Protein AF-A0A966W6L2-F1 (afdb_monomer)

Structure (mmCIF, N/CA/C/O backbone):
data_AF-A0A966W6L2-F1
#
_entry.id   AF-A0A966W6L2-F1
#
loop_
_atom_site.group_PDB
_atom_site.id
_atom_site.type_symbol
_atom_site.label_atom_id
_atom_site.label_alt_id
_atom_site.label_comp_id
_atom_site.label_asym_id
_atom_site.label_entity_id
_atom_site.label_seq_id
_atom_site.pdbx_PDB_ins_code
_atom_site.Cartn_x
_atom_site.Cartn_y
_atom_site.Cartn_z
_atom_site.occupancy
_atom_site.B_iso_or_equiv
_atom_site.auth_seq_id
_atom_site.auth_comp_id
_atom_site.auth_asym_id
_atom_site.auth_atom_id
_atom_si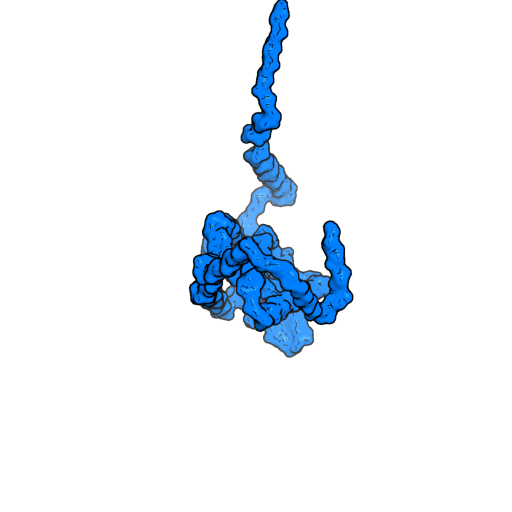te.pdbx_PDB_model_num
ATOM 1 N N . GLU A 1 1 ? 39.878 3.166 67.031 1.00 43.03 1 GLU A N 1
ATOM 2 C CA . GLU A 1 1 ? 39.892 3.759 65.679 1.00 43.03 1 GLU A CA 1
ATOM 3 C C . GLU A 1 1 ? 38.657 3.311 64.925 1.00 43.03 1 GLU A C 1
ATOM 5 O O . GLU A 1 1 ? 38.310 2.137 64.980 1.00 43.03 1 GLU A O 1
ATOM 10 N N . ALA A 1 2 ? 37.931 4.270 64.358 1.00 38.59 2 ALA A N 1
ATOM 11 C CA . ALA A 1 2 ? 36.623 4.067 63.756 1.00 38.59 2 ALA A CA 1
ATOM 12 C C . ALA A 1 2 ? 36.741 3.466 62.348 1.00 38.59 2 ALA A C 1
ATOM 14 O O . ALA A 1 2 ? 37.524 3.936 61.526 1.00 38.59 2 ALA A O 1
ATOM 15 N N . ILE A 1 3 ? 35.928 2.446 62.081 1.00 37.97 3 ILE A N 1
ATOM 16 C CA . ILE A 1 3 ? 35.671 1.894 60.748 1.00 37.97 3 ILE A CA 1
ATOM 17 C C . ILE A 1 3 ? 34.853 2.943 59.969 1.00 37.97 3 ILE A C 1
ATOM 19 O O . ILE A 1 3 ? 33.833 3.392 60.499 1.00 37.97 3 ILE A O 1
ATOM 23 N N . PRO A 1 4 ? 35.250 3.368 58.754 1.00 43.62 4 PRO A N 1
ATOM 24 C CA . PRO A 1 4 ? 34.477 4.347 58.003 1.00 43.62 4 PRO A CA 1
ATOM 25 C C . PRO A 1 4 ? 33.156 3.734 57.523 1.00 43.62 4 PRO A C 1
ATOM 27 O O . PRO A 1 4 ? 33.104 2.594 57.057 1.00 43.62 4 PRO A O 1
ATOM 30 N N . ALA A 1 5 ? 32.083 4.512 57.674 1.00 42.00 5 ALA A N 1
ATOM 31 C CA . ALA A 1 5 ? 30.723 4.146 57.313 1.00 42.00 5 ALA A CA 1
ATOM 32 C C . ALA A 1 5 ? 30.601 3.824 55.815 1.00 42.00 5 ALA A C 1
ATOM 34 O O . ALA A 1 5 ? 31.106 4.545 54.954 1.00 42.00 5 ALA A O 1
ATOM 35 N N . ARG A 1 6 ? 29.909 2.721 55.528 1.00 40.69 6 ARG A N 1
ATOM 36 C CA . ARG A 1 6 ? 29.522 2.271 54.191 1.00 40.69 6 ARG A CA 1
ATOM 37 C C . ARG A 1 6 ? 28.588 3.328 53.590 1.00 40.69 6 ARG A C 1
ATOM 39 O O . ARG A 1 6 ? 27.577 3.646 54.200 1.00 40.69 6 ARG A O 1
ATOM 46 N N . SER A 1 7 ? 28.942 3.891 52.437 1.00 45.41 7 SER A N 1
ATOM 47 C CA . SER A 1 7 ? 28.058 4.789 51.692 1.00 45.41 7 SER A CA 1
ATOM 48 C C . SER A 1 7 ? 26.884 3.994 51.122 1.00 45.41 7 SER A C 1
ATOM 50 O O . SER A 1 7 ? 27.091 3.040 50.366 1.00 45.41 7 SER A O 1
ATOM 52 N N . ASP A 1 8 ? 25.672 4.405 51.474 1.00 46.91 8 ASP A N 1
ATOM 53 C CA . ASP A 1 8 ? 24.406 3.844 51.011 1.00 46.91 8 ASP A CA 1
ATOM 54 C C . ASP A 1 8 ? 24.141 4.238 49.547 1.00 46.91 8 ASP A C 1
ATOM 56 O O . ASP A 1 8 ? 23.354 5.134 49.257 1.00 46.91 8 ASP A O 1
ATOM 60 N N . ALA A 1 9 ? 24.825 3.591 48.602 1.00 45.22 9 ALA A N 1
ATOM 61 C CA . ALA A 1 9 ? 24.465 3.648 47.188 1.00 45.22 9 ALA A CA 1
ATOM 62 C C . ALA A 1 9 ? 23.589 2.430 46.865 1.00 45.22 9 ALA A C 1
ATOM 64 O O . ALA A 1 9 ? 24.059 1.289 46.864 1.00 45.22 9 ALA A O 1
ATOM 65 N N . GLY A 1 10 ? 22.291 2.667 46.665 1.00 45.84 10 GLY A N 1
ATOM 66 C CA . GLY A 1 10 ? 21.329 1.630 46.302 1.00 45.84 10 GLY A CA 1
ATOM 67 C C . GLY A 1 10 ? 21.566 1.071 44.888 1.00 45.84 10 GLY A C 1
ATOM 68 O O . GLY A 1 10 ? 22.251 1.695 44.078 1.00 45.84 10 GLY A O 1
ATOM 69 N N . PRO A 1 11 ? 20.972 -0.087 44.536 1.00 47.22 11 PRO A N 1
ATOM 70 C CA . PRO A 1 11 ? 21.214 -0.782 43.265 1.00 47.22 11 PRO A CA 1
ATOM 71 C C . PRO A 1 11 ? 20.676 -0.067 42.012 1.00 47.22 11 PRO A C 1
ATOM 73 O O . PRO A 1 11 ? 20.731 -0.647 40.930 1.00 47.22 11 PRO A O 1
ATOM 76 N N . GLU A 1 12 ? 20.124 1.143 42.137 1.00 48.41 12 GLU A N 1
ATOM 77 C CA . GLU A 1 12 ? 19.340 1.814 41.090 1.00 48.41 12 GLU A CA 1
ATOM 78 C C . GLU A 1 12 ? 20.064 2.967 40.369 1.00 48.41 12 GLU A C 1
ATOM 80 O O . GLU A 1 12 ? 19.542 3.474 39.375 1.00 48.41 12 GLU A O 1
ATOM 85 N N . ASP A 1 13 ? 21.264 3.366 40.806 1.00 42.56 13 ASP A N 1
ATOM 86 C CA . ASP A 1 13 ? 21.921 4.579 40.280 1.00 42.56 13 ASP A CA 1
ATOM 87 C C . ASP A 1 13 ? 22.839 4.353 39.066 1.00 42.56 13 ASP A C 1
ATOM 89 O O . ASP A 1 13 ? 23.127 5.290 38.329 1.00 42.56 13 ASP A O 1
ATOM 93 N N . TRP A 1 14 ? 23.245 3.118 38.757 1.00 42.72 14 TRP A N 1
ATOM 94 C CA . TRP A 1 14 ? 24.116 2.844 37.597 1.00 42.72 14 TRP A CA 1
ATOM 95 C C . TRP A 1 14 ? 23.362 2.746 36.259 1.00 42.72 14 TRP A C 1
ATOM 97 O O . TRP A 1 14 ? 23.981 2.747 35.196 1.00 42.72 14 TRP A O 1
ATOM 107 N N . ALA A 1 15 ? 22.028 2.670 36.287 1.00 43.44 15 ALA A N 1
ATOM 108 C CA . ALA A 1 15 ? 21.204 2.472 35.092 1.00 43.44 15 ALA A CA 1
ATOM 109 C C . ALA A 1 15 ? 20.768 3.779 34.401 1.00 43.44 15 ALA A C 1
ATOM 111 O O . ALA A 1 15 ? 20.172 3.723 33.325 1.00 43.44 15 ALA A O 1
ATOM 112 N N . LYS A 1 16 ? 21.026 4.952 34.999 1.00 42.81 16 LYS A N 1
ATOM 113 C CA . LYS A 1 16 ? 20.465 6.228 34.517 1.00 42.81 16 LYS A CA 1
ATOM 114 C C . LYS A 1 16 ? 21.417 7.082 33.675 1.00 42.81 16 LYS A C 1
ATOM 116 O O . LYS A 1 16 ? 20.919 7.840 32.850 1.00 42.81 16 LYS A O 1
ATOM 121 N N . ASP A 1 17 ? 22.734 6.893 33.777 1.00 43.62 17 ASP A N 1
ATOM 122 C CA . ASP A 1 17 ? 23.671 7.916 33.283 1.00 43.62 17 ASP A CA 1
ATOM 123 C C . ASP A 1 17 ? 24.501 7.577 32.032 1.00 43.62 17 ASP A C 1
ATOM 125 O O . ASP A 1 17 ? 25.195 8.463 31.544 1.00 43.62 17 ASP A O 1
ATOM 129 N N . ALA A 1 18 ? 24.447 6.367 31.449 1.00 47.84 18 ALA A N 1
ATOM 130 C CA . ALA A 1 18 ? 25.460 6.030 30.427 1.00 47.84 18 ALA A CA 1
ATOM 131 C C . ALA A 1 18 ? 25.091 5.096 29.259 1.00 47.84 18 ALA A C 1
ATOM 133 O O . ALA A 1 18 ? 26.009 4.622 28.597 1.00 47.84 18 ALA A O 1
ATOM 134 N N . GLN A 1 19 ? 23.826 4.764 28.956 1.00 48.59 19 GLN A N 1
ATOM 135 C CA . GLN A 1 19 ? 23.605 3.660 27.990 1.00 48.59 19 GLN A CA 1
ATOM 136 C C . GLN A 1 19 ? 22.609 3.839 26.844 1.00 48.59 19 GLN A C 1
ATOM 138 O O . GLN A 1 19 ? 22.659 3.033 25.927 1.00 48.59 19 GLN A O 1
ATOM 143 N N . SER A 1 20 ? 21.757 4.860 26.766 1.00 47.22 20 SER A N 1
ATOM 144 C CA . SER A 1 20 ? 20.872 4.980 25.584 1.00 47.22 20 SER A CA 1
ATOM 145 C C . SER A 1 20 ? 21.488 5.799 24.443 1.00 47.22 20 SER A C 1
ATOM 147 O O . SER A 1 20 ? 21.384 5.408 23.280 1.00 47.22 20 SER A O 1
ATOM 149 N N . GLY A 1 21 ? 22.165 6.905 24.768 1.00 48.22 21 GLY A N 1
ATOM 150 C CA . GLY A 1 21 ? 22.816 7.784 23.789 1.00 48.22 21 GLY A CA 1
ATOM 151 C C . GLY A 1 21 ? 24.079 7.176 23.177 1.00 48.22 21 GLY A C 1
ATOM 152 O O . GLY A 1 21 ? 24.221 7.160 21.955 1.00 48.22 21 GLY A O 1
ATOM 153 N N . ASP A 1 22 ? 24.945 6.600 24.013 1.00 53.91 22 ASP A N 1
ATOM 154 C CA . ASP A 1 22 ? 26.224 6.024 23.579 1.00 53.91 22 ASP A CA 1
ATOM 155 C C . ASP A 1 22 ? 26.046 4.752 22.751 1.00 53.91 22 ASP A C 1
ATOM 157 O O . ASP A 1 22 ? 26.729 4.575 21.747 1.00 53.91 22 ASP A O 1
ATOM 161 N N . LEU A 1 23 ? 25.072 3.897 23.079 1.00 55.62 23 LEU A N 1
ATOM 162 C CA . LEU A 1 23 ? 24.751 2.735 22.244 1.00 55.62 23 LEU A CA 1
ATOM 163 C C . LEU A 1 23 ? 24.206 3.148 20.873 1.00 55.62 23 LEU A C 1
ATOM 165 O O . LEU A 1 23 ? 24.555 2.523 19.873 1.00 55.62 23 LEU A O 1
ATOM 169 N N . GLY A 1 24 ? 23.400 4.213 20.802 1.00 59.03 24 GLY A N 1
ATOM 170 C CA . GLY A 1 24 ? 22.919 4.765 19.534 1.00 59.03 24 GLY A CA 1
ATOM 171 C C . GLY A 1 24 ? 24.049 5.352 18.685 1.00 59.03 24 GLY A C 1
ATOM 172 O O . GLY A 1 24 ? 24.108 5.104 17.481 1.00 59.03 24 GLY A O 1
ATOM 173 N N . ALA A 1 25 ? 24.980 6.072 19.314 1.00 64.00 25 ALA A N 1
ATOM 174 C CA . ALA A 1 25 ? 26.142 6.655 18.649 1.00 64.00 25 ALA A CA 1
ATOM 175 C C . ALA A 1 25 ? 27.150 5.590 18.187 1.00 64.00 25 ALA A C 1
ATOM 177 O O . ALA A 1 25 ? 27.644 5.664 17.063 1.00 64.00 25 ALA A O 1
ATOM 178 N N . VAL A 1 26 ? 27.413 4.566 19.004 1.00 73.56 26 VAL A N 1
ATOM 179 C CA . VAL A 1 26 ? 28.300 3.443 18.662 1.00 73.56 26 VAL A CA 1
ATOM 180 C C . VAL A 1 26 ? 27.682 2.571 17.570 1.00 73.56 26 VAL A C 1
ATOM 182 O O . VAL A 1 26 ? 28.375 2.206 16.622 1.00 73.56 26 VAL A O 1
ATOM 185 N N . ALA A 1 27 ? 26.379 2.280 17.642 1.00 66.81 27 ALA A N 1
ATOM 186 C CA . ALA A 1 27 ? 25.680 1.547 16.589 1.00 66.81 27 ALA A CA 1
ATOM 187 C C . ALA A 1 27 ? 25.641 2.348 15.281 1.00 66.81 27 ALA A C 1
ATOM 189 O O . ALA A 1 27 ? 25.945 1.797 14.226 1.00 66.81 27 ALA A O 1
ATOM 190 N N . GLY A 1 28 ? 25.332 3.648 15.347 1.00 70.12 28 GLY A N 1
ATOM 191 C CA . GLY A 1 28 ? 25.329 4.541 14.188 1.00 70.12 28 GLY A CA 1
ATOM 192 C C . GLY A 1 28 ? 26.714 4.688 13.556 1.00 70.12 28 GLY A C 1
ATOM 193 O O . GLY A 1 28 ? 26.859 4.528 12.347 1.00 70.12 28 GLY A O 1
ATOM 194 N N . GLY A 1 29 ? 27.748 4.910 14.371 1.00 76.94 29 GLY A N 1
ATOM 195 C CA . GLY A 1 29 ? 29.140 4.988 13.925 1.00 76.94 29 GLY A CA 1
ATOM 196 C C . GLY A 1 29 ? 29.654 3.664 13.356 1.00 76.94 29 GLY A C 1
ATOM 197 O O . GLY A 1 29 ? 30.333 3.655 12.329 1.00 76.94 29 GLY A O 1
ATOM 198 N N . GLY A 1 30 ? 29.279 2.535 13.962 1.00 78.56 30 GLY A N 1
ATOM 199 C CA . GLY A 1 30 ? 29.573 1.198 13.450 1.00 78.56 30 GLY A CA 1
ATOM 200 C C . GLY A 1 30 ? 28.907 0.933 12.099 1.00 78.56 30 GLY A C 1
ATOM 201 O O . GLY A 1 30 ? 29.570 0.443 11.186 1.00 78.56 30 GLY A O 1
ATOM 202 N N . LEU A 1 31 ? 27.636 1.321 11.939 1.00 72.06 31 LEU A N 1
ATOM 203 C CA . LEU A 1 31 ? 26.907 1.199 10.674 1.00 72.06 31 LEU A CA 1
ATOM 204 C C . LEU A 1 31 ? 27.549 2.048 9.572 1.00 72.06 31 LEU A C 1
ATOM 206 O O . LEU A 1 31 ? 27.750 1.554 8.470 1.00 72.06 31 LEU A O 1
ATOM 210 N N . LEU A 1 32 ? 27.914 3.295 9.885 1.00 72.44 32 LEU A N 1
ATOM 211 C CA . LEU A 1 32 ? 28.588 4.202 8.951 1.00 72.44 32 LEU A CA 1
ATOM 212 C C . LEU A 1 32 ? 29.970 3.682 8.549 1.00 72.44 32 LEU A C 1
ATOM 214 O O . LEU A 1 32 ? 30.341 3.748 7.384 1.00 72.44 32 LEU A O 1
ATOM 218 N N . THR A 1 33 ? 30.725 3.124 9.496 1.00 78.56 33 THR A N 1
ATOM 219 C CA . THR A 1 33 ? 32.045 2.545 9.212 1.00 78.56 33 THR A CA 1
ATOM 220 C C . THR A 1 33 ? 31.924 1.295 8.339 1.00 78.56 33 THR A C 1
ATOM 222 O O . THR A 1 33 ? 32.721 1.097 7.422 1.00 78.56 33 THR A O 1
ATOM 225 N N . LEU A 1 34 ? 30.920 0.456 8.607 1.00 77.12 34 LEU A N 1
ATOM 226 C CA . LEU A 1 34 ? 30.605 -0.711 7.789 1.00 77.12 34 LEU A CA 1
ATOM 227 C C . LEU A 1 34 ? 30.192 -0.294 6.370 1.00 77.12 34 LEU A C 1
ATOM 229 O O . LEU A 1 34 ? 30.710 -0.852 5.408 1.00 77.12 34 LEU A O 1
ATOM 233 N N . ASP A 1 35 ? 29.318 0.705 6.248 1.00 68.94 35 ASP A N 1
ATOM 234 C CA . ASP A 1 35 ? 28.865 1.274 4.975 1.00 68.94 35 ASP A CA 1
ATOM 235 C C . ASP A 1 35 ? 30.042 1.832 4.163 1.00 68.94 35 ASP A C 1
ATOM 237 O O . ASP A 1 35 ? 30.275 1.405 3.034 1.00 68.94 35 ASP A O 1
ATOM 241 N N . MET A 1 36 ? 30.889 2.662 4.783 1.00 76.69 36 MET A N 1
ATOM 242 C CA . MET A 1 36 ? 32.110 3.185 4.161 1.00 76.69 36 MET A CA 1
ATOM 243 C C . MET A 1 36 ? 33.061 2.075 3.702 1.00 76.69 36 MET A C 1
ATOM 245 O O . MET A 1 36 ? 33.724 2.217 2.676 1.00 76.69 36 MET A O 1
ATOM 249 N N . ARG A 1 37 ? 33.139 0.961 4.439 1.00 78.06 37 ARG A N 1
ATOM 250 C CA . ARG A 1 37 ? 34.022 -0.162 4.100 1.00 78.06 37 ARG A CA 1
ATOM 251 C C . ARG A 1 37 ? 33.464 -1.062 3.001 1.00 78.06 37 ARG A C 1
ATOM 253 O O . ARG A 1 37 ? 34.253 -1.643 2.261 1.00 78.06 37 ARG A O 1
ATOM 260 N N . LEU A 1 38 ? 32.142 -1.191 2.905 1.00 72.06 38 LEU A N 1
ATOM 261 C CA . LEU A 1 38 ? 31.472 -1.994 1.880 1.00 72.06 38 LEU A CA 1
ATOM 262 C C . LEU A 1 38 ? 31.296 -1.226 0.567 1.00 72.06 38 LEU A C 1
ATOM 264 O O . LEU A 1 38 ? 31.511 -1.795 -0.499 1.00 72.06 38 LEU A O 1
ATOM 268 N N . PHE A 1 39 ? 30.923 0.051 0.648 1.00 65.88 39 PHE A N 1
ATOM 269 C CA . PHE A 1 39 ? 30.517 0.862 -0.501 1.00 65.88 39 PHE A CA 1
ATOM 270 C C . PHE A 1 39 ? 31.516 1.970 -0.860 1.00 65.88 39 PHE A C 1
ATOM 272 O O . PHE A 1 39 ? 31.315 2.681 -1.840 1.00 65.88 39 PHE A O 1
ATOM 279 N N . GLY A 1 40 ? 32.623 2.097 -0.119 1.00 65.75 40 GLY A N 1
ATOM 280 C CA . GLY A 1 40 ? 33.728 3.001 -0.459 1.00 65.75 40 GLY A CA 1
ATOM 281 C C . GLY A 1 40 ? 33.458 4.483 -0.183 1.00 65.75 40 GLY A C 1
ATOM 282 O O . GLY A 1 40 ? 34.254 5.330 -0.583 1.00 65.75 40 GLY A O 1
ATOM 283 N N . GLY A 1 41 ? 32.360 4.810 0.500 1.00 64.31 41 GLY A N 1
ATOM 284 C CA . GLY A 1 41 ? 31.973 6.174 0.846 1.00 64.31 41 GLY A CA 1
ATOM 285 C C . GLY A 1 41 ? 30.465 6.303 1.019 1.00 64.31 41 GLY A C 1
ATOM 286 O O . GLY A 1 41 ? 29.735 5.328 0.865 1.00 64.31 41 GLY A O 1
ATOM 287 N N . ILE A 1 42 ? 30.003 7.518 1.321 1.00 58.72 42 ILE A N 1
ATOM 288 C CA . ILE A 1 42 ? 28.571 7.836 1.285 1.00 58.72 42 ILE A CA 1
ATOM 289 C C . ILE A 1 42 ? 28.113 7.634 -0.166 1.00 58.72 42 ILE A C 1
ATOM 291 O O . ILE A 1 42 ? 28.695 8.276 -1.049 1.00 58.72 42 ILE A O 1
ATOM 295 N N . PRO A 1 43 ? 27.112 6.775 -0.434 1.00 55.59 43 PRO A N 1
ATOM 296 C CA . PRO A 1 43 ? 26.628 6.545 -1.786 1.00 55.59 43 PRO A CA 1
ATOM 297 C C . PRO A 1 43 ? 26.317 7.871 -2.475 1.00 55.59 43 PRO A C 1
ATOM 299 O O . PRO A 1 43 ? 25.606 8.718 -1.925 1.00 55.59 43 PRO A O 1
ATOM 302 N N . ALA A 1 44 ? 26.864 8.071 -3.672 1.00 52.66 44 ALA A N 1
ATOM 303 C CA . ALA A 1 44 ? 26.564 9.258 -4.450 1.00 52.66 44 ALA A CA 1
ATOM 304 C C . ALA A 1 44 ? 25.057 9.262 -4.761 1.00 52.66 44 ALA A C 1
ATOM 306 O O . ALA A 1 44 ? 24.523 8.296 -5.307 1.00 52.66 44 ALA A O 1
ATOM 307 N N . VAL A 1 45 ? 24.356 10.343 -4.399 1.00 53.84 45 VAL A N 1
ATOM 308 C CA . VAL A 1 45 ? 22.895 10.493 -4.591 1.00 53.84 45 VAL A CA 1
ATOM 309 C C . VAL A 1 45 ? 22.494 10.223 -6.050 1.00 53.84 45 VAL A C 1
ATOM 311 O O . VAL A 1 45 ? 21.422 9.712 -6.341 1.00 53.84 45 VAL A O 1
ATOM 314 N N . ASN A 1 46 ? 23.392 10.513 -6.981 1.00 56.06 46 ASN A N 1
ATOM 315 C CA . ASN A 1 46 ? 23.244 10.324 -8.416 1.00 56.06 46 ASN A CA 1
ATOM 316 C C . ASN A 1 46 ? 23.095 8.855 -8.868 1.00 56.06 46 ASN A C 1
ATOM 318 O O . ASN A 1 46 ? 22.449 8.640 -9.890 1.00 56.06 46 ASN A O 1
ATOM 322 N N . ASP A 1 47 ? 23.587 7.864 -8.118 1.00 56.75 47 ASP A N 1
ATOM 323 C CA . ASP A 1 47 ? 23.487 6.444 -8.512 1.00 56.75 47 ASP A CA 1
ATOM 324 C C . ASP A 1 47 ? 22.173 5.781 -8.058 1.00 56.75 47 ASP A C 1
ATOM 326 O O . ASP A 1 47 ? 21.741 4.779 -8.626 1.00 56.75 47 ASP A O 1
ATOM 330 N N . TYR A 1 48 ? 21.500 6.372 -7.065 1.00 57.59 48 TYR 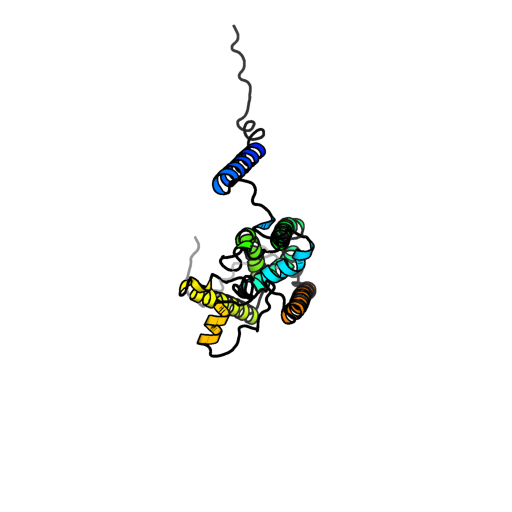A N 1
ATOM 331 C CA . TYR A 1 48 ? 20.242 5.878 -6.484 1.00 57.59 48 TYR A CA 1
ATOM 332 C C . TYR A 1 48 ? 19.073 6.852 -6.681 1.00 57.59 48 TYR A C 1
ATOM 334 O O . TYR A 1 48 ? 18.021 6.721 -6.055 1.00 57.59 48 TYR A O 1
ATOM 342 N N . GLY A 1 49 ? 19.255 7.817 -7.583 1.00 68.44 49 GLY A N 1
ATOM 343 C CA . GLY A 1 49 ? 18.258 8.811 -7.939 1.00 68.44 49 GLY A CA 1
ATOM 344 C C . GLY A 1 49 ? 18.228 10.043 -7.031 1.00 68.44 49 GLY A C 1
ATOM 345 O O . GLY A 1 49 ? 18.632 10.037 -5.873 1.00 68.44 49 GLY A O 1
ATOM 346 N N . SER A 1 50 ? 17.683 11.137 -7.563 1.00 80.25 50 SER A N 1
ATOM 347 C CA . SER A 1 50 ? 17.486 12.373 -6.809 1.00 80.25 50 SER A CA 1
ATOM 348 C C . SER A 1 50 ? 16.479 12.206 -5.667 1.00 80.25 50 SER A C 1
ATOM 350 O O . SER A 1 50 ? 15.471 11.500 -5.799 1.00 80.25 50 SER A O 1
ATOM 352 N N . VAL A 1 51 ? 16.740 12.909 -4.565 1.00 83.94 51 VAL A N 1
ATOM 353 C CA . VAL A 1 51 ? 15.804 13.102 -3.454 1.00 83.94 51 VAL A CA 1
ATOM 354 C C . VAL A 1 51 ? 15.156 14.472 -3.618 1.00 83.94 51 VAL A C 1
ATOM 356 O O . VAL A 1 51 ? 15.851 15.484 -3.691 1.00 83.94 51 VAL A O 1
ATOM 359 N N . SER A 1 52 ? 13.828 14.518 -3.700 1.00 86.19 52 SER A N 1
ATOM 360 C CA . SER A 1 52 ? 13.075 15.764 -3.845 1.00 86.19 52 SER A CA 1
ATOM 361 C C . SER A 1 52 ? 11.685 15.650 -3.230 1.00 86.19 52 SER A C 1
ATOM 363 O O . SER A 1 52 ? 11.003 14.635 -3.367 1.00 86.19 52 SER A O 1
ATOM 365 N N . LEU A 1 53 ? 11.211 16.740 -2.623 1.00 87.44 53 LEU A N 1
ATOM 366 C CA . LEU A 1 53 ? 9.835 16.837 -2.127 1.00 87.44 53 LEU A CA 1
ATOM 367 C C . LEU A 1 53 ? 8.799 16.725 -3.256 1.00 87.44 53 LEU A C 1
ATOM 369 O O . LEU A 1 53 ? 7.690 16.249 -3.025 1.00 87.44 53 LEU A O 1
ATOM 373 N N . SER A 1 54 ? 9.165 17.108 -4.484 1.00 88.25 54 SER A N 1
ATOM 374 C CA . SER A 1 54 ? 8.295 16.981 -5.661 1.00 88.25 54 SER A CA 1
ATOM 375 C C . SER A 1 54 ? 7.985 15.529 -6.026 1.00 88.25 54 SER A C 1
ATOM 377 O O . SER A 1 54 ? 6.991 15.278 -6.701 1.00 88.25 54 SER A O 1
ATOM 379 N N . ASN A 1 55 ? 8.814 14.577 -5.585 1.00 87.75 55 ASN A N 1
ATOM 380 C CA . ASN A 1 55 ? 8.635 13.156 -5.881 1.00 87.75 55 ASN A CA 1
ATOM 381 C C . ASN A 1 55 ? 7.576 12.515 -4.978 1.00 87.75 55 ASN A C 1
ATOM 383 O O . ASN A 1 55 ? 6.955 11.534 -5.379 1.00 87.75 55 ASN A O 1
ATOM 387 N N . ILE A 1 56 ? 7.318 13.095 -3.798 1.00 89.88 56 ILE A N 1
ATOM 388 C CA . ILE A 1 56 ? 6.465 12.502 -2.761 1.00 89.88 56 ILE A CA 1
ATOM 389 C C . ILE A 1 56 ? 5.079 12.096 -3.283 1.00 89.88 56 ILE A C 1
ATOM 391 O O . ILE A 1 56 ? 4.667 10.978 -2.980 1.00 89.88 56 ILE A O 1
ATOM 395 N N . PRO A 1 57 ? 4.342 12.910 -4.066 1.00 90.06 57 PRO A N 1
ATOM 396 C CA . PRO A 1 57 ? 3.021 12.505 -4.543 1.00 90.06 57 PRO A CA 1
ATOM 397 C C . PRO A 1 57 ? 3.072 11.246 -5.418 1.00 90.06 57 PRO A C 1
ATOM 399 O O . PRO A 1 57 ? 2.313 10.306 -5.189 1.00 90.06 57 PRO A O 1
ATOM 402 N N . ALA A 1 58 ? 3.995 11.204 -6.383 1.00 88.94 58 ALA A N 1
ATOM 403 C CA . ALA A 1 58 ? 4.155 10.065 -7.282 1.00 88.94 58 ALA A CA 1
ATOM 404 C C . ALA A 1 58 ? 4.708 8.838 -6.544 1.00 88.94 58 ALA A C 1
ATOM 406 O O . ALA A 1 58 ? 4.180 7.744 -6.713 1.00 88.94 58 ALA A O 1
ATOM 407 N N . GLY A 1 59 ? 5.708 9.019 -5.678 1.00 90.88 59 GLY A N 1
ATOM 408 C CA . GLY A 1 59 ? 6.296 7.945 -4.881 1.00 90.88 59 GLY A CA 1
ATOM 409 C C . GLY A 1 59 ? 5.315 7.354 -3.869 1.00 90.88 59 GLY A C 1
ATOM 410 O O . GLY A 1 59 ? 5.233 6.139 -3.737 1.00 90.88 59 GLY A O 1
ATOM 411 N N . ALA A 1 60 ? 4.504 8.175 -3.195 1.00 91.88 60 ALA A N 1
ATOM 412 C CA . ALA A 1 60 ? 3.519 7.698 -2.224 1.00 91.88 60 ALA A CA 1
ATOM 413 C C . ALA A 1 60 ? 2.393 6.904 -2.899 1.00 91.88 60 ALA A C 1
ATOM 415 O O . ALA A 1 60 ? 1.988 5.854 -2.398 1.00 91.88 60 ALA A O 1
ATOM 416 N N . LEU A 1 61 ? 1.911 7.382 -4.050 1.00 91.69 61 LEU A N 1
ATOM 417 C CA . LEU A 1 61 ? 0.948 6.641 -4.862 1.00 91.69 61 LEU A CA 1
ATOM 418 C C . LEU A 1 61 ? 1.576 5.379 -5.452 1.00 91.69 61 LEU A C 1
ATOM 420 O O . LEU A 1 61 ? 0.935 4.333 -5.447 1.00 91.69 61 LEU A O 1
ATOM 424 N N . GLY A 1 62 ? 2.836 5.449 -5.875 1.00 92.38 62 GLY A N 1
ATOM 425 C CA . GLY A 1 62 ? 3.584 4.311 -6.385 1.00 92.38 62 GLY A CA 1
ATOM 426 C C . GLY A 1 62 ? 3.735 3.198 -5.350 1.00 92.38 62 GLY A C 1
ATOM 427 O O . GLY A 1 62 ? 3.367 2.056 -5.612 1.00 92.38 62 GLY A O 1
ATOM 428 N N . LEU A 1 63 ? 4.147 3.541 -4.127 1.00 93.81 63 LEU A N 1
ATOM 429 C CA . LEU A 1 63 ? 4.287 2.599 -3.012 1.00 93.81 63 LEU A CA 1
ATOM 430 C C . LEU A 1 63 ? 2.993 1.835 -2.692 1.00 93.81 63 LEU A C 1
ATOM 432 O O . LEU A 1 63 ? 3.057 0.724 -2.168 1.00 93.81 63 LEU A O 1
ATOM 436 N N . LEU A 1 64 ? 1.821 2.400 -2.997 1.00 93.38 64 LEU A N 1
ATOM 437 C CA . LEU A 1 64 ? 0.529 1.765 -2.735 1.00 93.38 64 LEU A CA 1
ATOM 438 C C . LEU A 1 64 ? -0.080 1.089 -3.967 1.00 93.38 64 LEU A C 1
ATOM 440 O O . LEU A 1 64 ? -0.582 -0.025 -3.847 1.00 93.38 64 LEU A O 1
ATOM 444 N N . PHE A 1 65 ? -0.059 1.742 -5.126 1.00 92.50 65 PHE A N 1
ATOM 445 C CA . PHE A 1 65 ? -0.896 1.389 -6.278 1.00 92.50 65 PHE A CA 1
ATOM 446 C C . PHE A 1 65 ? -0.114 0.981 -7.527 1.00 92.50 65 PHE A C 1
ATOM 448 O O . PHE A 1 65 ? -0.733 0.502 -8.474 1.00 92.50 65 PHE A O 1
ATOM 455 N N . ASP A 1 66 ? 1.206 1.170 -7.564 1.00 93.12 66 ASP A N 1
ATOM 456 C CA . ASP A 1 66 ? 1.996 0.819 -8.743 1.00 93.12 66 ASP A CA 1
ATOM 457 C C . ASP A 1 66 ? 1.906 -0.677 -9.060 1.00 93.12 66 ASP A C 1
ATOM 459 O O . ASP A 1 66 ? 2.123 -1.525 -8.195 1.00 93.12 66 ASP A O 1
ATOM 463 N N . ARG A 1 67 ? 1.632 -0.999 -10.325 1.00 92.12 67 ARG A N 1
ATOM 464 C CA . ARG A 1 67 ? 1.468 -2.376 -10.798 1.00 92.12 67 ARG A CA 1
ATOM 465 C C . ARG A 1 67 ? 2.706 -3.265 -10.623 1.00 92.12 67 ARG A C 1
ATOM 467 O O . ARG A 1 67 ? 2.560 -4.486 -10.607 1.00 92.12 67 ARG A O 1
ATOM 474 N N . GLN A 1 68 ? 3.904 -2.689 -10.517 1.00 92.12 68 GLN A N 1
ATOM 475 C CA . GLN A 1 68 ? 5.171 -3.417 -10.408 1.00 92.12 68 GLN A CA 1
ATOM 476 C C . GLN A 1 68 ? 5.676 -3.519 -8.964 1.00 92.12 68 GLN A C 1
ATOM 478 O O . GLN A 1 68 ? 6.220 -4.552 -8.584 1.00 92.12 68 GLN A O 1
ATOM 483 N N . TYR A 1 69 ? 5.513 -2.475 -8.151 1.00 92.56 69 TYR A N 1
ATOM 484 C CA . TYR A 1 69 ? 6.122 -2.413 -6.814 1.00 92.56 69 TYR A CA 1
ATOM 485 C C . TYR A 1 69 ? 5.151 -2.045 -5.687 1.00 92.56 69 TYR A C 1
ATOM 487 O O . TYR A 1 69 ? 5.526 -2.118 -4.510 1.00 92.56 69 TYR A O 1
ATOM 495 N N . GLY A 1 70 ? 3.919 -1.665 -6.021 1.00 93.38 70 GLY A N 1
ATOM 496 C CA . GLY A 1 70 ? 2.922 -1.186 -5.074 1.00 93.38 70 GLY A CA 1
ATOM 497 C C . GLY A 1 70 ? 2.410 -2.267 -4.125 1.00 93.38 70 GLY A C 1
ATOM 498 O O . GLY A 1 70 ? 2.359 -3.449 -4.459 1.00 93.38 70 GLY A O 1
ATOM 499 N N . LEU A 1 71 ? 1.997 -1.844 -2.931 1.00 94.75 71 LEU A N 1
ATOM 500 C CA . LEU A 1 71 ? 1.475 -2.728 -1.888 1.00 94.75 71 LEU A CA 1
ATOM 501 C C . LEU A 1 71 ? 0.173 -3.420 -2.272 1.00 94.75 71 LEU A C 1
ATOM 503 O O . LEU A 1 71 ? 0.012 -4.600 -1.998 1.00 94.75 71 LEU A O 1
ATOM 507 N N . LEU A 1 72 ? -0.777 -2.704 -2.866 1.00 93.31 72 LEU A N 1
ATOM 508 C CA . LEU A 1 72 ? -2.131 -3.215 -3.071 1.00 93.31 72 LEU A CA 1
ATOM 509 C C . LEU A 1 72 ? -2.252 -4.211 -4.233 1.00 93.31 72 LEU A C 1
ATOM 511 O O . LEU A 1 72 ? -3.006 -5.171 -4.073 1.00 93.31 72 LEU A O 1
ATOM 515 N N . PRO A 1 73 ? -1.516 -4.061 -5.353 1.00 91.94 73 PRO A N 1
ATOM 516 C CA . PRO A 1 73 ? -1.480 -5.084 -6.399 1.00 91.94 73 PRO A CA 1
ATOM 517 C C . PRO A 1 73 ? -0.948 -6.435 -5.922 1.00 91.94 73 PRO A C 1
ATOM 519 O O . PRO A 1 73 ? -1.429 -7.470 -6.372 1.00 91.94 73 PRO A O 1
ATOM 522 N N . TYR A 1 74 ? 0.022 -6.422 -5.004 1.00 92.44 74 TYR A N 1
ATOM 523 C CA . TYR A 1 74 ? 0.642 -7.635 -4.467 1.00 92.44 74 TYR A CA 1
ATOM 524 C C . TYR A 1 74 ? 0.040 -8.098 -3.138 1.00 92.44 74 TYR A C 1
ATOM 526 O O . TYR A 1 74 ? 0.232 -9.248 -2.766 1.00 92.44 74 TYR A O 1
ATOM 534 N N . GLY A 1 75 ? -0.676 -7.213 -2.446 1.00 93.94 75 GLY A N 1
ATOM 535 C CA . GLY A 1 75 ? -1.218 -7.411 -1.109 1.00 93.94 75 GLY A CA 1
ATOM 536 C C . GLY A 1 75 ? -2.599 -6.770 -0.946 1.00 93.94 75 GLY A C 1
ATOM 537 O O . GLY A 1 75 ? -2.757 -5.801 -0.196 1.00 93.94 75 GLY A O 1
ATOM 538 N N . PRO A 1 76 ? -3.645 -7.288 -1.612 1.00 94.12 76 PRO A N 1
ATOM 539 C CA . PRO A 1 76 ? -4.980 -6.688 -1.581 1.00 94.12 76 PRO A CA 1
ATOM 540 C C . PRO A 1 76 ? -5.603 -6.667 -0.174 1.00 94.12 76 PRO A C 1
ATOM 542 O O . PRO A 1 76 ? -6.426 -5.802 0.134 1.00 94.12 76 PRO A O 1
ATOM 545 N N . VAL A 1 77 ? -5.178 -7.553 0.735 1.00 94.69 77 VAL A N 1
ATOM 546 C CA . VAL A 1 77 ? -5.614 -7.542 2.144 1.00 94.69 77 VAL A CA 1
ATOM 547 C C . VAL A 1 77 ? -5.263 -6.232 2.865 1.00 94.69 77 VAL A C 1
ATOM 549 O O . VAL A 1 77 ? -5.979 -5.814 3.780 1.00 94.69 77 VAL A O 1
ATOM 552 N N . TYR A 1 78 ? -4.226 -5.513 2.417 1.00 94.31 78 TYR A N 1
ATOM 553 C CA . TYR A 1 78 ? -3.824 -4.237 3.010 1.00 94.31 78 TYR A CA 1
ATOM 554 C C . TYR A 1 78 ? -4.830 -3.103 2.766 1.00 94.31 78 TYR A C 1
ATOM 556 O O . TYR A 1 78 ? -4.772 -2.093 3.467 1.00 94.31 78 TYR A O 1
ATOM 564 N N . ILE A 1 79 ? -5.831 -3.282 1.894 1.00 93.44 79 ILE A N 1
ATOM 565 C CA . ILE A 1 79 ? -6.992 -2.377 1.810 1.00 93.44 79 ILE A CA 1
ATOM 566 C C . ILE A 1 79 ? -7.696 -2.286 3.175 1.00 93.44 79 ILE A C 1
ATOM 568 O O . ILE A 1 79 ? -8.067 -1.200 3.630 1.00 93.44 79 ILE A O 1
ATOM 572 N N . LEU A 1 80 ? -7.825 -3.420 3.873 1.00 93.00 80 LEU A N 1
ATOM 573 C CA . LEU A 1 80 ? -8.396 -3.472 5.219 1.00 93.00 80 LEU A CA 1
ATOM 574 C C . LEU A 1 80 ? -7.503 -2.755 6.225 1.00 93.00 80 LEU A C 1
ATOM 576 O O . LEU A 1 80 ? -7.992 -2.014 7.077 1.00 93.00 80 LEU A O 1
ATOM 580 N N . ALA A 1 81 ? -6.190 -2.950 6.111 1.00 94.38 81 ALA A N 1
ATOM 581 C CA . ALA A 1 81 ? -5.227 -2.289 6.973 1.00 94.38 81 ALA A CA 1
ATOM 582 C C . ALA A 1 81 ? -5.309 -0.762 6.838 1.00 94.38 81 ALA A C 1
ATOM 584 O O . ALA A 1 81 ? -5.412 -0.074 7.852 1.00 94.38 81 ALA A O 1
ATOM 585 N N . LEU A 1 82 ? -5.369 -0.236 5.608 1.00 94.00 82 LEU A N 1
ATOM 586 C CA . LEU A 1 82 ? -5.552 1.195 5.337 1.00 94.00 82 LEU A CA 1
ATOM 587 C C . LEU A 1 82 ? -6.861 1.729 5.935 1.00 94.00 82 LEU A C 1
ATOM 589 O O . LEU A 1 82 ? -6.854 2.761 6.610 1.00 94.00 82 LEU A O 1
ATOM 593 N N . TYR A 1 83 ? -7.972 1.003 5.768 1.00 92.12 83 TYR A N 1
ATOM 594 C CA . TYR A 1 83 ? -9.246 1.355 6.403 1.00 92.12 83 TYR A CA 1
ATOM 595 C C . TYR A 1 83 ? -9.110 1.466 7.930 1.00 92.12 83 TYR A C 1
ATOM 597 O O . TYR A 1 83 ? -9.567 2.434 8.545 1.00 92.12 83 TYR A O 1
ATOM 605 N N . GLY A 1 84 ? -8.470 0.482 8.558 1.00 92.62 84 GLY A N 1
ATOM 606 C CA . GLY A 1 84 ? -8.296 0.466 10.002 1.00 92.62 84 GLY A CA 1
ATOM 607 C C . GLY A 1 84 ? -7.316 1.518 10.517 1.00 92.62 84 GLY A C 1
ATOM 608 O O . GLY A 1 84 ? -7.558 2.076 11.583 1.00 92.62 84 GLY A O 1
ATOM 609 N N . LEU A 1 85 ? -6.282 1.873 9.748 1.00 94.44 85 LEU A N 1
ATOM 610 C CA . LEU A 1 85 ? -5.381 2.988 10.065 1.00 94.44 85 LEU A CA 1
ATOM 611 C C . LEU A 1 85 ? -6.135 4.320 10.138 1.00 94.44 85 LEU A C 1
ATOM 613 O O . LEU A 1 85 ? -5.963 5.074 11.095 1.00 94.44 85 LEU A O 1
ATOM 617 N N . LEU A 1 86 ? -7.048 4.570 9.194 1.00 92.62 86 LEU A N 1
ATOM 618 C CA . LEU A 1 86 ? -7.914 5.756 9.209 1.00 92.62 86 LEU A CA 1
ATOM 619 C C . LEU A 1 86 ? -8.907 5.752 10.386 1.00 92.62 86 LEU A C 1
ATOM 621 O O . LEU A 1 86 ? -9.347 6.808 10.852 1.00 92.62 86 LEU A O 1
ATOM 625 N N . ALA A 1 87 ? -9.270 4.571 10.892 1.00 91.38 87 ALA A N 1
ATOM 626 C CA . ALA A 1 87 ? -10.134 4.416 12.059 1.00 91.38 87 ALA A CA 1
ATOM 627 C C . ALA A 1 87 ? -9.371 4.435 13.400 1.00 91.38 87 ALA A C 1
ATOM 629 O O . ALA A 1 87 ? -9.998 4.616 14.451 1.00 91.38 87 ALA A O 1
ATOM 630 N N . LEU A 1 88 ? -8.044 4.286 13.379 1.00 91.62 88 LEU A N 1
ATOM 631 C CA . LEU A 1 88 ? -7.191 4.112 14.555 1.00 91.62 88 LEU A CA 1
ATOM 632 C C . LEU A 1 88 ? -7.331 5.259 15.576 1.00 91.62 88 LEU A C 1
ATOM 634 O O . LEU A 1 88 ? -7.561 4.961 16.754 1.00 91.62 88 LEU A O 1
ATOM 638 N N . PRO A 1 89 ? -7.332 6.551 15.175 1.00 91.62 89 PRO A N 1
ATOM 639 C CA . PRO A 1 89 ? -7.526 7.657 16.116 1.00 91.62 89 PRO A CA 1
ATOM 640 C C . PRO A 1 89 ? -8.872 7.639 16.829 1.00 91.62 89 PRO A C 1
ATOM 642 O O . PRO A 1 89 ? -8.974 8.058 17.978 1.00 91.62 89 PRO A O 1
ATOM 645 N N . ARG A 1 90 ? -9.918 7.129 16.170 1.00 87.38 90 ARG A N 1
ATOM 646 C CA . ARG A 1 90 ? -11.258 7.028 16.763 1.00 87.38 90 ARG A CA 1
ATOM 647 C C . ARG A 1 90 ? -11.373 5.870 17.746 1.00 87.38 90 ARG A C 1
ATOM 649 O O . ARG A 1 90 ? -12.241 5.906 18.612 1.00 87.38 90 ARG A O 1
ATOM 656 N N . GLN A 1 91 ? -10.547 4.838 17.591 1.00 87.50 91 GLN A N 1
ATOM 657 C CA . GLN A 1 91 ? -10.581 3.649 18.437 1.00 87.50 91 GLN A CA 1
ATOM 658 C C . GLN A 1 91 ? -9.634 3.752 19.636 1.00 87.50 91 GLN A C 1
ATOM 660 O O . GLN A 1 91 ? -10.011 3.357 20.736 1.00 87.50 91 GLN A O 1
ATOM 665 N N . LEU A 1 92 ? -8.424 4.279 19.434 1.00 89.06 92 LEU A N 1
ATOM 666 C CA . LEU A 1 92 ? -7.382 4.353 20.463 1.00 89.06 92 LEU A CA 1
ATOM 667 C C . LEU A 1 92 ? -7.169 5.769 21.023 1.00 89.06 92 LEU A C 1
ATOM 669 O O . LEU A 1 92 ? -6.542 5.907 22.073 1.00 89.06 92 LEU A O 1
ATOM 673 N N . GLY A 1 93 ? -7.700 6.804 20.362 1.00 90.38 93 GLY A N 1
ATOM 674 C CA . GLY A 1 93 ? -7.428 8.208 20.679 1.00 90.38 93 GLY A CA 1
ATOM 675 C C . GLY A 1 93 ? -6.096 8.696 20.098 1.00 90.38 93 GLY A C 1
ATOM 676 O O . GLY A 1 93 ? -5.148 7.923 19.949 1.00 90.38 93 GLY A O 1
ATOM 677 N N . TRP A 1 94 ? -6.006 10.000 19.808 1.00 89.56 94 TRP A N 1
ATOM 678 C CA . TRP A 1 94 ? -4.828 10.600 19.159 1.00 89.56 94 TRP A CA 1
ATOM 679 C C . TRP A 1 94 ? -3.534 10.435 19.962 1.00 89.56 94 TRP A C 1
ATOM 681 O O . TRP A 1 94 ? -2.477 10.244 19.377 1.00 89.56 94 TRP A O 1
ATOM 691 N N . VAL A 1 95 ? -3.611 10.428 21.295 1.00 91.31 95 VAL A N 1
ATOM 692 C CA . VAL A 1 95 ? -2.436 10.240 22.166 1.00 91.31 95 VAL A CA 1
ATOM 693 C C . VAL A 1 95 ? -1.734 8.905 21.893 1.00 91.31 95 VAL A C 1
ATOM 695 O O . VAL A 1 95 ? -0.511 8.836 21.930 1.00 91.31 95 VAL A O 1
ATOM 698 N N . ARG A 1 96 ? -2.495 7.846 21.586 1.00 89.75 96 ARG A N 1
ATOM 699 C CA . ARG A 1 96 ? -1.947 6.507 21.317 1.00 89.75 96 ARG A CA 1
ATOM 700 C C . ARG A 1 96 ? -1.675 6.278 19.833 1.00 89.75 96 ARG A C 1
ATOM 702 O O . ARG A 1 96 ? -0.654 5.702 19.485 1.00 89.75 96 ARG A O 1
ATOM 709 N N . SER A 1 97 ? -2.577 6.720 18.956 1.00 92.62 97 SER A N 1
ATOM 710 C CA . SER A 1 97 ? -2.439 6.496 17.511 1.00 92.62 97 SER A CA 1
ATOM 711 C C . SER A 1 97 ? -1.499 7.488 16.826 1.00 92.62 97 SER A C 1
ATOM 713 O O . SER A 1 97 ? -0.918 7.156 15.800 1.00 92.62 97 SER A O 1
ATOM 715 N N . GLY A 1 98 ? -1.376 8.706 17.357 1.00 91.50 98 GLY A N 1
ATOM 716 C CA . GLY A 1 98 ? -0.625 9.812 16.761 1.00 91.50 98 GLY A CA 1
ATOM 717 C C . GLY A 1 98 ? 0.831 9.450 16.480 1.00 91.50 98 GLY A C 1
ATOM 718 O O . GLY A 1 98 ? 1.225 9.528 15.322 1.00 91.50 98 GLY A O 1
ATOM 719 N N . PRO A 1 99 ? 1.607 8.958 17.465 1.00 93.12 99 PRO A N 1
ATOM 720 C CA . PRO A 1 99 ? 2.993 8.550 17.233 1.00 93.12 99 PRO A CA 1
ATOM 721 C C . PRO A 1 99 ? 3.140 7.480 16.141 1.00 93.12 99 PRO A C 1
ATOM 723 O O . PRO A 1 99 ? 4.033 7.579 15.306 1.00 93.12 99 PRO A O 1
ATOM 726 N N . MET A 1 100 ? 2.233 6.496 16.098 1.00 92.06 100 MET A N 1
ATOM 727 C CA . MET A 1 100 ? 2.246 5.434 15.081 1.00 92.06 100 MET A CA 1
ATOM 728 C C . MET A 1 100 ? 1.974 5.995 13.681 1.00 92.06 100 MET A C 1
ATOM 730 O O . MET A 1 100 ? 2.672 5.658 12.731 1.00 92.06 100 MET A O 1
ATOM 734 N N . LEU A 1 101 ? 0.967 6.863 13.549 1.00 93.44 101 LEU A N 1
ATOM 735 C CA . LEU A 1 101 ? 0.615 7.475 12.269 1.00 93.44 101 LEU A CA 1
ATOM 736 C C . LEU A 1 101 ? 1.683 8.463 11.803 1.00 93.44 101 LEU A C 1
ATOM 738 O O . LEU A 1 101 ? 2.009 8.471 10.622 1.00 93.44 101 LEU A O 1
ATOM 742 N N . THR A 1 102 ? 2.269 9.241 12.713 1.00 92.50 102 THR A N 1
ATOM 743 C CA . THR A 1 102 ? 3.397 10.122 12.398 1.00 92.50 102 THR A CA 1
ATOM 744 C C . THR A 1 102 ? 4.591 9.309 11.917 1.00 92.50 102 THR A C 1
ATOM 746 O O . THR A 1 102 ? 5.155 9.642 10.884 1.00 92.50 102 THR A O 1
ATOM 749 N N . LEU A 1 103 ? 4.946 8.213 12.596 1.00 93.50 103 LEU A N 1
ATOM 750 C CA . LEU A 1 103 ? 6.033 7.336 12.154 1.00 93.50 103 LEU A CA 1
ATOM 751 C C . LEU A 1 103 ? 5.754 6.748 10.764 1.00 93.50 103 LEU A C 1
ATOM 753 O O . LEU A 1 103 ? 6.623 6.798 9.897 1.00 93.50 103 LEU A O 1
ATOM 757 N N . LEU A 1 104 ? 4.536 6.244 10.538 1.00 93.31 104 LEU A N 1
ATOM 758 C CA . LEU A 1 104 ? 4.116 5.704 9.245 1.00 93.31 104 LEU A CA 1
ATOM 759 C C . LEU A 1 104 ? 4.218 6.755 8.134 1.00 93.31 104 LEU A C 1
ATOM 761 O O . LEU A 1 104 ? 4.810 6.478 7.096 1.00 93.31 104 LEU A O 1
ATOM 765 N N . VAL A 1 105 ? 3.652 7.947 8.348 1.00 92.25 105 VAL A N 1
ATOM 766 C CA . VAL A 1 105 ? 3.624 9.033 7.358 1.00 92.25 105 VAL A CA 1
ATOM 767 C C . VAL A 1 105 ? 5.026 9.568 7.092 1.00 92.25 105 VAL A C 1
ATOM 769 O O . VAL A 1 105 ? 5.384 9.735 5.931 1.00 92.25 105 VAL A O 1
ATOM 772 N N . SER A 1 106 ? 5.837 9.789 8.129 1.00 91.31 106 SER A N 1
ATOM 773 C CA . SER A 1 106 ? 7.219 10.254 7.979 1.00 91.31 106 SER A CA 1
ATOM 774 C C . SER A 1 106 ? 8.065 9.246 7.210 1.00 91.31 106 SER A C 1
ATOM 776 O O . SER A 1 106 ? 8.812 9.633 6.315 1.00 91.31 106 SER A O 1
ATOM 778 N N . TYR A 1 107 ? 7.912 7.954 7.505 1.00 91.88 107 TYR A N 1
ATOM 779 C CA . TYR A 1 107 ? 8.605 6.897 6.777 1.00 91.88 107 TYR A CA 1
ATOM 780 C C . TYR A 1 107 ? 8.150 6.818 5.312 1.00 91.88 107 TYR A C 1
ATOM 782 O O . TYR A 1 107 ? 8.982 6.779 4.408 1.00 91.88 107 TYR A O 1
ATOM 790 N N . PHE A 1 108 ? 6.836 6.868 5.061 1.00 91.19 108 PHE A N 1
ATOM 791 C CA . PHE A 1 108 ? 6.287 6.906 3.703 1.00 91.19 108 PHE A CA 1
ATOM 792 C C . PHE A 1 108 ? 6.802 8.108 2.912 1.00 91.19 108 PHE A C 1
ATOM 794 O O . PHE A 1 108 ? 7.248 7.943 1.782 1.00 91.19 108 PHE A O 1
ATOM 801 N N . ALA A 1 109 ? 6.762 9.305 3.502 1.00 89.62 109 ALA A N 1
ATOM 802 C CA . ALA A 1 109 ? 7.226 10.535 2.870 1.00 89.62 109 ALA A CA 1
ATOM 803 C C . ALA A 1 109 ? 8.732 10.489 2.586 1.00 89.62 109 ALA A C 1
ATOM 805 O O . ALA A 1 109 ? 9.164 10.920 1.519 1.00 89.62 109 ALA A O 1
ATOM 806 N N . PHE A 1 110 ? 9.517 9.923 3.507 1.00 89.88 110 PHE A N 1
ATOM 807 C CA . PHE A 1 110 ? 10.947 9.720 3.318 1.00 89.88 110 PHE A CA 1
ATOM 808 C C . PHE A 1 110 ? 11.223 8.828 2.105 1.00 89.88 110 PHE A C 1
ATOM 810 O O . PHE A 1 110 ? 11.893 9.276 1.179 1.00 89.88 110 PHE A O 1
ATOM 817 N N . ILE A 1 111 ? 10.646 7.623 2.040 1.00 91.62 111 ILE A N 1
ATOM 818 C CA . ILE A 1 111 ? 10.847 6.721 0.892 1.00 91.62 111 ILE A CA 1
ATOM 819 C C . ILE A 1 111 ? 10.297 7.330 -0.407 1.00 91.62 111 ILE A C 1
ATOM 821 O O . ILE A 1 111 ? 10.953 7.269 -1.443 1.00 91.62 111 ILE A O 1
ATOM 825 N N . ALA A 1 112 ? 9.128 7.969 -0.358 1.00 91.38 112 ALA A N 1
ATOM 826 C CA . ALA A 1 112 ? 8.505 8.593 -1.523 1.00 91.38 112 ALA A CA 1
ATOM 827 C C . ALA A 1 112 ? 9.285 9.802 -2.070 1.00 91.38 112 ALA A C 1
ATOM 829 O O . ALA A 1 112 ? 9.062 10.204 -3.210 1.00 91.38 112 ALA A O 1
ATOM 830 N N . SER A 1 113 ? 10.183 10.399 -1.279 1.00 89.44 113 SER A N 1
ATOM 831 C CA . SER A 1 113 ? 11.025 11.509 -1.736 1.00 89.44 113 SER A CA 1
ATOM 832 C C . SER A 1 113 ? 12.133 11.067 -2.703 1.00 89.44 113 SER A C 1
ATOM 834 O O . SER A 1 113 ? 12.622 11.880 -3.493 1.00 89.44 113 SER A O 1
ATOM 836 N N . PHE A 1 114 ? 12.500 9.782 -2.700 1.00 88.19 114 PHE A N 1
ATOM 837 C CA . PHE A 1 114 ? 13.460 9.218 -3.645 1.00 88.19 114 PHE A CA 1
ATOM 838 C C . PHE A 1 114 ? 12.807 9.029 -5.018 1.00 88.19 114 PHE A C 1
ATOM 840 O O . PHE A 1 114 ? 11.717 8.473 -5.134 1.00 88.19 114 PHE A O 1
ATOM 847 N N . SER A 1 115 ? 13.493 9.434 -6.086 1.00 85.31 115 SER A N 1
ATOM 848 C CA . SER A 1 115 ? 13.053 9.131 -7.459 1.00 85.31 115 SER A CA 1
ATOM 849 C C . SER A 1 115 ? 13.029 7.621 -7.742 1.00 85.31 115 SER A C 1
ATOM 851 O O . SER A 1 115 ? 12.139 7.147 -8.442 1.00 85.31 115 SER A O 1
ATOM 853 N N . PHE A 1 116 ? 13.920 6.849 -7.111 1.00 86.88 116 PHE A N 1
ATOM 854 C CA . PHE A 1 116 ? 13.923 5.379 -7.099 1.00 86.88 116 PHE A CA 1
ATOM 855 C C . PHE A 1 116 ? 13.210 4.791 -5.868 1.00 86.88 116 PHE A C 1
ATOM 857 O O . PHE A 1 116 ? 13.682 3.836 -5.245 1.00 86.88 116 PHE A O 1
ATOM 864 N N . TRP A 1 117 ? 12.042 5.331 -5.512 1.00 88.69 117 TRP A N 1
ATOM 865 C CA . TRP A 1 117 ? 11.225 4.863 -4.379 1.00 88.69 117 TRP A CA 1
ATOM 866 C C . TRP A 1 117 ? 10.942 3.344 -4.399 1.00 88.69 117 TRP A C 1
ATOM 868 O O . TRP A 1 117 ? 10.728 2.738 -3.350 1.00 88.69 117 TRP A O 1
ATOM 878 N N . PHE A 1 118 ? 10.964 2.714 -5.578 1.00 86.69 118 PHE A N 1
ATOM 879 C CA . PHE A 1 118 ? 10.710 1.285 -5.777 1.00 86.69 118 PHE A CA 1
ATOM 880 C C . PHE A 1 118 ? 11.903 0.367 -5.457 1.00 86.69 118 PHE A C 1
ATOM 882 O O . PHE A 1 118 ? 11.739 -0.850 -5.389 1.00 86.69 118 PHE A O 1
ATOM 889 N N . GLY A 1 119 ? 13.104 0.908 -5.215 1.00 82.12 119 GLY A N 1
ATOM 890 C CA . GLY A 1 119 ? 14.218 0.115 -4.687 1.00 82.12 119 GLY A CA 1
ATOM 891 C C . GLY A 1 119 ? 14.948 -0.789 -5.681 1.00 82.12 119 GLY A C 1
ATOM 892 O O . GLY A 1 119 ? 15.529 -1.792 -5.249 1.00 82.12 119 GLY A O 1
ATOM 893 N N . ALA A 1 120 ? 14.922 -0.439 -6.972 1.00 80.81 120 ALA A N 1
ATOM 894 C CA . ALA A 1 120 ? 15.574 -1.157 -8.071 1.00 80.81 120 ALA A CA 1
ATOM 895 C C . ALA A 1 120 ? 15.167 -2.647 -8.151 1.00 80.81 120 ALA A C 1
ATOM 897 O O . ALA A 1 120 ? 13.987 -2.979 -8.021 1.00 80.81 120 ALA A O 1
ATOM 898 N N . PHE A 1 121 ? 16.123 -3.551 -8.399 1.00 81.94 121 PHE A N 1
ATOM 899 C CA . PHE A 1 121 ? 15.874 -4.988 -8.533 1.00 81.94 121 PHE A CA 1
ATOM 900 C C . PHE A 1 121 ? 15.555 -5.615 -7.172 1.00 81.94 121 PHE A C 1
ATOM 902 O O . PHE A 1 121 ? 16.429 -6.095 -6.444 1.00 81.94 121 PHE A O 1
ATOM 909 N N . SER A 1 122 ? 14.282 -5.569 -6.794 1.00 84.50 122 SER A N 1
ATOM 910 C CA . SER A 1 122 ? 13.825 -6.042 -5.497 1.00 84.50 122 SER A CA 1
ATOM 911 C C . SER A 1 122 ? 12.394 -6.561 -5.519 1.00 84.50 122 SER A C 1
ATOM 913 O O . SER A 1 122 ? 11.637 -6.201 -6.422 1.00 84.50 122 SER A O 1
ATOM 915 N N . PRO A 1 123 ? 12.016 -7.391 -4.525 1.00 89.00 123 PRO A N 1
ATOM 916 C CA . PRO A 1 123 ? 10.632 -7.782 -4.338 1.00 89.00 123 PRO A CA 1
ATOM 917 C C . PRO A 1 123 ? 9.713 -6.564 -4.169 1.00 89.00 123 PRO A C 1
ATOM 919 O O . PRO A 1 123 ? 10.100 -5.598 -3.497 1.00 89.00 123 PRO A O 1
ATOM 922 N N . PRO A 1 124 ? 8.488 -6.622 -4.714 1.00 90.06 124 PRO A N 1
ATOM 923 C CA . PRO A 1 124 ? 7.502 -5.562 -4.564 1.00 90.06 124 PRO A CA 1
ATOM 924 C C . PRO A 1 124 ? 7.246 -5.263 -3.087 1.00 90.06 124 PRO A C 1
ATOM 926 O O . PRO A 1 124 ? 7.314 -6.145 -2.228 1.00 90.06 124 PRO A O 1
ATOM 929 N N . SER A 1 125 ? 6.973 -3.992 -2.790 1.00 90.62 125 SER A N 1
ATOM 930 C CA . SER A 1 125 ? 6.611 -3.514 -1.449 1.00 90.62 125 SER A CA 1
ATOM 931 C C . SER A 1 125 ? 7.654 -3.741 -0.347 1.00 90.62 125 SER A C 1
ATOM 933 O O . SER A 1 125 ? 7.373 -3.446 0.815 1.00 90.62 125 SER A O 1
ATOM 935 N N . ARG A 1 126 ? 8.879 -4.186 -0.677 1.00 91.62 126 ARG A N 1
ATOM 936 C CA . ARG A 1 126 ? 9.971 -4.400 0.295 1.00 91.62 126 ARG A CA 1
ATOM 937 C C . ARG A 1 126 ? 10.229 -3.164 1.151 1.00 91.62 126 ARG A C 1
ATOM 939 O O . ARG A 1 126 ? 10.493 -3.285 2.344 1.00 91.62 126 ARG A O 1
ATOM 946 N N . MET A 1 127 ? 10.125 -1.981 0.550 1.00 91.00 127 MET A N 1
ATOM 947 C CA . MET A 1 127 ? 10.331 -0.726 1.265 1.00 91.00 127 MET A CA 1
ATOM 948 C C . MET A 1 127 ? 9.317 -0.510 2.384 1.00 91.00 127 MET A C 1
ATOM 950 O O . MET A 1 127 ? 9.583 0.269 3.274 1.00 91.00 127 MET A O 1
ATOM 954 N N . LEU A 1 128 ? 8.178 -1.200 2.410 1.00 93.25 128 LEU A N 1
ATOM 955 C CA . LEU A 1 128 ? 7.178 -1.022 3.463 1.00 93.25 128 LEU A CA 1
ATOM 956 C C . LEU A 1 128 ? 7.341 -1.999 4.634 1.00 93.25 128 LEU A C 1
ATOM 958 O O . LEU A 1 128 ? 6.651 -1.849 5.640 1.00 93.25 128 LEU A O 1
ATOM 962 N N . VAL A 1 129 ? 8.271 -2.959 4.551 1.00 93.12 129 VAL A N 1
ATOM 963 C CA . VAL A 1 129 ? 8.514 -3.958 5.608 1.00 93.12 129 VAL A CA 1
ATOM 964 C C . VAL A 1 129 ? 8.710 -3.321 6.996 1.00 93.12 129 VAL A C 1
ATOM 966 O O . VAL A 1 129 ? 8.054 -3.780 7.934 1.00 93.12 129 VAL A O 1
ATOM 969 N N . PRO A 1 130 ? 9.500 -2.238 7.168 1.00 93.69 130 PRO A N 1
ATOM 970 C CA . PRO A 1 130 ? 9.716 -1.639 8.490 1.00 93.69 130 PRO A CA 1
ATOM 971 C C . PRO A 1 130 ? 8.449 -1.085 9.154 1.00 93.69 130 PRO A C 1
ATOM 973 O O . PRO A 1 130 ? 8.362 -1.039 10.379 1.00 93.69 130 PRO A O 1
ATOM 976 N N . VAL A 1 131 ? 7.445 -0.691 8.365 1.00 94.38 131 VAL A N 1
ATOM 977 C CA . VAL A 1 131 ? 6.176 -0.139 8.868 1.00 94.38 131 VAL A CA 1
ATOM 978 C C . VAL A 1 131 ? 5.044 -1.169 8.915 1.00 94.38 131 VAL A C 1
ATOM 980 O O . VAL A 1 131 ? 3.936 -0.844 9.348 1.00 94.38 131 VAL A O 1
ATOM 983 N N . MET A 1 132 ? 5.303 -2.429 8.548 1.00 93.12 132 MET A N 1
ATOM 984 C CA . MET A 1 132 ? 4.303 -3.504 8.581 1.00 93.12 132 MET A CA 1
ATOM 985 C C . MET A 1 132 ? 3.614 -3.696 9.938 1.00 93.12 132 MET A C 1
ATOM 987 O O . MET A 1 132 ? 2.394 -3.870 9.938 1.00 93.12 132 MET A O 1
ATOM 991 N N . PRO A 1 133 ? 4.290 -3.595 11.101 1.00 94.69 133 PRO A N 1
ATOM 992 C CA . PRO A 1 133 ? 3.604 -3.701 12.391 1.00 94.69 133 PRO A CA 1
ATOM 993 C C . PRO A 1 133 ? 2.467 -2.679 12.567 1.00 94.69 133 PRO A C 1
ATOM 995 O O . PRO A 1 133 ? 1.449 -2.969 13.198 1.00 94.69 133 PRO A O 1
ATOM 998 N N . ILE A 1 134 ? 2.595 -1.494 11.961 1.00 95.62 134 ILE A N 1
ATOM 999 C CA . ILE A 1 134 ? 1.562 -0.453 11.993 1.00 95.62 134 ILE A CA 1
ATOM 1000 C C . ILE A 1 134 ? 0.386 -0.848 11.086 1.00 95.62 134 ILE A C 1
ATOM 1002 O O . ILE A 1 134 ? -0.769 -0.722 11.495 1.00 95.62 134 ILE A O 1
ATOM 1006 N N . PHE A 1 135 ? 0.653 -1.415 9.904 1.00 95.19 135 PHE A N 1
ATOM 1007 C CA . PHE A 1 135 ? -0.392 -1.992 9.049 1.00 95.19 135 PHE A CA 1
ATOM 1008 C C . PHE A 1 135 ? -1.142 -3.137 9.741 1.00 95.19 135 PHE A C 1
ATOM 1010 O O . PHE A 1 135 ? -2.364 -3.206 9.630 1.00 95.19 135 PHE A O 1
ATOM 1017 N N . VAL A 1 136 ? -0.454 -3.983 10.514 1.00 94.50 136 VAL A N 1
ATOM 1018 C CA . VAL A 1 136 ? -1.091 -5.040 11.320 1.00 94.50 136 VAL A CA 1
ATOM 1019 C C . VAL A 1 136 ? -2.046 -4.441 12.357 1.00 94.50 136 VAL A C 1
ATOM 1021 O O . VAL A 1 136 ? -3.175 -4.915 12.498 1.00 94.50 136 VAL A O 1
ATOM 1024 N N . ALA A 1 137 ? -1.653 -3.357 13.035 1.00 94.19 137 ALA A N 1
ATOM 1025 C CA . ALA A 1 137 ? -2.548 -2.640 13.947 1.00 94.19 137 ALA A CA 1
ATOM 1026 C C . ALA A 1 137 ? -3.777 -2.065 13.215 1.00 94.19 137 ALA A C 1
ATOM 1028 O O . ALA A 1 137 ? -4.902 -2.142 13.722 1.00 94.19 137 ALA A O 1
ATOM 1029 N N . GLY A 1 138 ? -3.582 -1.547 11.998 1.00 94.56 138 GLY A N 1
ATOM 1030 C CA . GLY A 1 138 ? -4.665 -1.166 11.094 1.00 94.56 138 GLY A CA 1
ATOM 1031 C C . GLY A 1 138 ? -5.602 -2.336 10.798 1.00 94.56 138 GLY A C 1
ATOM 1032 O O . GLY A 1 138 ? -6.799 -2.255 11.060 1.00 94.56 138 GLY A O 1
ATOM 1033 N N . LEU A 1 139 ? -5.069 -3.465 10.339 1.00 94.00 139 LEU A N 1
ATOM 1034 C CA . LEU A 1 139 ? -5.854 -4.650 9.995 1.00 94.00 139 LEU A CA 1
ATOM 1035 C C . LEU A 1 139 ? -6.675 -5.155 11.190 1.00 94.00 139 LEU A C 1
ATOM 1037 O O . LEU A 1 139 ? -7.879 -5.377 11.065 1.00 94.00 139 LEU A O 1
ATOM 1041 N N . ALA A 1 140 ? -6.059 -5.251 12.371 1.00 92.94 140 ALA A N 1
ATOM 1042 C CA . ALA A 1 140 ? -6.744 -5.633 13.603 1.00 92.94 140 ALA A CA 1
ATOM 1043 C C . ALA A 1 140 ? -7.891 -4.666 13.948 1.00 92.94 140 ALA A C 1
ATOM 1045 O O . ALA A 1 140 ? -8.981 -5.090 14.339 1.00 92.94 140 ALA A O 1
ATOM 1046 N N . THR A 1 141 ? -7.677 -3.364 13.751 1.00 92.38 141 THR A N 1
ATOM 1047 C CA . THR A 1 141 ? -8.698 -2.325 13.956 1.00 92.38 141 THR A CA 1
ATOM 1048 C C . THR A 1 141 ? -9.857 -2.486 12.972 1.00 92.38 141 THR A C 1
ATOM 1050 O O . THR A 1 141 ? -11.019 -2.416 13.375 1.00 92.38 141 THR A O 1
ATOM 1053 N N . ALA A 1 142 ? -9.569 -2.755 11.697 1.00 91.69 142 ALA A N 1
ATOM 1054 C CA . ALA A 1 142 ? -10.588 -2.995 10.680 1.00 91.69 142 ALA A CA 1
ATOM 1055 C C . ALA A 1 142 ? -11.453 -4.214 11.024 1.00 91.69 142 ALA A C 1
ATOM 1057 O O . ALA A 1 142 ? -12.678 -4.098 11.101 1.00 91.69 142 ALA A O 1
ATOM 1058 N N . LEU A 1 143 ? -10.815 -5.347 11.333 1.00 90.00 143 LEU A N 1
ATOM 1059 C CA . LEU A 1 143 ? -11.493 -6.587 11.712 1.00 90.00 143 LEU A CA 1
ATOM 1060 C C . LEU A 1 143 ? -12.303 -6.436 13.007 1.00 90.00 143 LEU A C 1
ATOM 1062 O O . LEU A 1 143 ? -13.396 -6.983 13.116 1.00 90.00 143 LEU A O 1
ATOM 1066 N N . HIS A 1 144 ? -11.821 -5.647 13.973 1.00 88.56 144 HIS A N 1
ATOM 1067 C CA . HIS A 1 144 ? -12.569 -5.369 15.200 1.00 88.56 144 HIS A CA 1
ATOM 1068 C C . HIS A 1 144 ? -13.859 -4.571 14.941 1.00 88.56 144 HIS A C 1
ATOM 1070 O O . HIS A 1 144 ? -14.878 -4.777 15.610 1.00 88.56 144 HIS A O 1
ATOM 1076 N N . ARG A 1 145 ? -13.824 -3.638 13.981 1.00 84.94 145 ARG A N 1
ATOM 1077 C CA . ARG A 1 145 ? -14.970 -2.784 13.633 1.00 84.94 145 ARG A CA 1
ATOM 1078 C C . ARG A 1 145 ? -15.970 -3.481 12.722 1.00 84.94 145 ARG A C 1
ATOM 1080 O O . ARG A 1 145 ? -17.167 -3.208 12.818 1.00 84.94 145 ARG A O 1
ATOM 1087 N N . TRP A 1 146 ? -15.498 -4.343 11.832 1.00 84.19 146 TRP A N 1
ATOM 1088 C CA . TRP A 1 146 ? -16.339 -5.027 10.864 1.00 84.19 146 TRP A CA 1
ATOM 1089 C C . TRP A 1 146 ? -17.144 -6.137 11.533 1.00 84.19 146 TRP A C 1
ATOM 1091 O O . TRP A 1 146 ? -16.628 -7.173 11.936 1.00 84.19 146 TRP A O 1
ATOM 1101 N N . ARG A 1 147 ? -18.452 -5.906 11.657 1.00 74.56 147 ARG A N 1
ATOM 1102 C CA . ARG A 1 147 ? -19.406 -6.879 12.190 1.00 74.56 147 ARG A CA 1
ATOM 1103 C C . ARG A 1 147 ? -20.408 -7.210 11.095 1.00 74.56 147 ARG A C 1
ATOM 1105 O O . ARG A 1 147 ? -21.149 -6.334 10.662 1.00 74.56 147 ARG A O 1
ATOM 1112 N N . GLY A 1 148 ? -20.430 -8.465 10.661 1.00 81.50 148 GLY A N 1
ATOM 1113 C CA . GLY A 1 148 ? -21.398 -8.956 9.684 1.00 81.50 148 GLY A CA 1
ATOM 1114 C C . GLY A 1 148 ? -20.767 -9.861 8.636 1.00 81.50 148 GLY A C 1
ATOM 1115 O O . GLY A 1 148 ? -19.637 -9.643 8.204 1.00 81.50 148 GLY A O 1
ATOM 1116 N N . TRP A 1 149 ? -21.539 -10.852 8.201 1.00 86.75 149 TRP A N 1
ATOM 1117 C CA . TRP A 1 149 ? -21.081 -11.911 7.304 1.00 86.75 149 TRP A CA 1
ATOM 1118 C C . TRP A 1 149 ? -20.529 -11.382 5.972 1.00 86.75 149 TRP A C 1
ATOM 1120 O O . TRP A 1 149 ? -19.518 -11.885 5.502 1.00 86.75 149 TRP A O 1
ATOM 1130 N N . ARG A 1 150 ? -21.118 -10.321 5.398 1.00 86.38 150 ARG A N 1
ATOM 1131 C CA . ARG A 1 150 ? -20.637 -9.707 4.143 1.00 86.38 150 ARG A CA 1
ATOM 1132 C C . ARG A 1 150 ? -19.208 -9.181 4.263 1.00 86.38 150 ARG A C 1
ATOM 1134 O O . ARG A 1 150 ? -18.402 -9.372 3.362 1.00 86.38 150 ARG A O 1
ATOM 1141 N N . MET A 1 151 ? -18.894 -8.549 5.392 1.00 85.31 151 MET A N 1
ATOM 1142 C CA . MET A 1 151 ? -17.563 -7.995 5.648 1.00 85.31 151 MET A CA 1
ATOM 1143 C C . MET A 1 151 ? -16.554 -9.104 5.943 1.00 85.31 151 MET A C 1
ATOM 1145 O O . MET A 1 151 ? -15.407 -9.017 5.520 1.00 85.31 151 MET A O 1
ATOM 1149 N N . THR A 1 152 ? -16.991 -10.170 6.619 1.00 88.12 152 THR A N 1
ATOM 1150 C CA . THR A 1 152 ? -16.186 -11.381 6.808 1.00 88.12 152 THR A CA 1
ATOM 1151 C C . THR A 1 152 ? -15.864 -12.042 5.471 1.00 88.12 152 THR A C 1
ATOM 1153 O O . THR A 1 152 ? -14.705 -12.352 5.229 1.00 88.12 152 THR A O 1
ATOM 1156 N N . ILE A 1 153 ? -16.848 -12.191 4.576 1.00 92.00 153 ILE A N 1
ATOM 1157 C CA . ILE A 1 153 ? -16.623 -12.723 3.224 1.00 92.00 153 ILE A CA 1
ATOM 1158 C C . ILE A 1 153 ? -15.650 -11.838 2.453 1.00 92.00 153 ILE A C 1
ATOM 1160 O O . ILE A 1 153 ? -14.712 -12.364 1.871 1.00 92.00 153 ILE A O 1
ATOM 1164 N N . ALA A 1 154 ? -15.822 -10.513 2.480 1.00 90.69 154 ALA A N 1
ATOM 1165 C CA . ALA A 1 154 ? -14.892 -9.601 1.818 1.00 90.69 154 ALA A CA 1
ATOM 1166 C C . ALA A 1 154 ? -13.461 -9.746 2.364 1.00 90.69 154 ALA A C 1
ATOM 1168 O O . ALA A 1 154 ? -12.511 -9.803 1.590 1.00 90.69 154 ALA A O 1
ATOM 1169 N N . ALA A 1 155 ? -13.300 -9.862 3.686 1.00 91.69 155 ALA A N 1
ATOM 1170 C CA . ALA A 1 155 ? -11.987 -10.044 4.296 1.00 91.69 155 ALA A CA 1
ATOM 1171 C C . ALA A 1 155 ? -11.347 -11.389 3.922 1.00 91.69 155 ALA A C 1
ATOM 1173 O O . ALA A 1 155 ? -10.164 -11.429 3.597 1.00 91.69 155 ALA A O 1
ATOM 1174 N N . ILE A 1 156 ? -12.134 -12.470 3.913 1.00 93.25 156 ILE A N 1
ATOM 1175 C CA . ILE A 1 156 ? -11.684 -13.793 3.466 1.00 93.25 156 ILE A CA 1
ATOM 1176 C C . ILE A 1 156 ? -11.309 -13.751 1.984 1.00 93.25 156 ILE A C 1
ATOM 1178 O O . ILE A 1 156 ? -10.248 -14.241 1.626 1.00 93.25 156 ILE A O 1
ATOM 1182 N N . ALA A 1 157 ? -12.124 -13.132 1.129 1.00 95.19 157 ALA A N 1
ATOM 1183 C CA . ALA A 1 157 ? -11.844 -13.015 -0.299 1.00 95.19 157 ALA A CA 1
ATOM 1184 C C . ALA A 1 157 ? -10.531 -12.262 -0.564 1.00 95.19 157 ALA A C 1
ATOM 1186 O O . ALA A 1 157 ? -9.715 -12.725 -1.357 1.00 95.19 157 ALA A O 1
ATOM 1187 N N 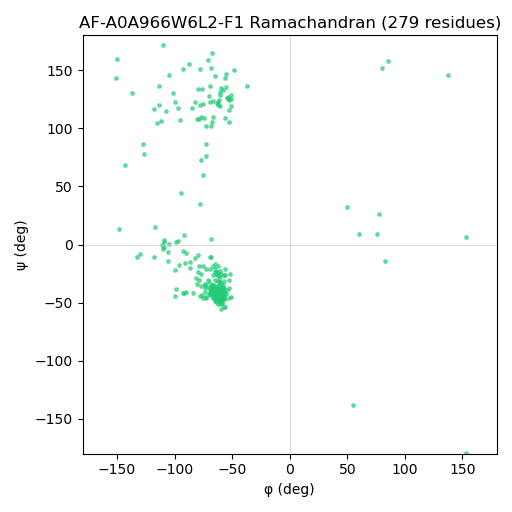. LEU A 1 158 ? -10.288 -11.151 0.141 1.00 95.00 158 LEU A N 1
ATOM 1188 C CA . LEU A 1 158 ? -9.027 -10.409 0.041 1.00 95.00 158 LEU A CA 1
ATOM 1189 C C . LEU A 1 158 ? -7.833 -11.226 0.549 1.00 95.00 158 LEU A C 1
ATOM 1191 O O . LEU A 1 158 ? -6.781 -11.210 -0.082 1.00 95.00 158 LEU A O 1
ATOM 1195 N N . ALA A 1 159 ? -7.992 -11.956 1.655 1.00 94.50 159 ALA A N 1
ATOM 1196 C CA . ALA A 1 159 ? -6.943 -12.825 2.183 1.00 94.50 159 ALA A CA 1
ATOM 1197 C C . ALA A 1 159 ? -6.640 -14.006 1.245 1.00 94.50 159 ALA A C 1
ATOM 1199 O O . ALA A 1 159 ? -5.482 -14.370 1.076 1.00 94.50 159 ALA A O 1
ATOM 1200 N N . LEU A 1 160 ? -7.659 -14.591 0.609 1.00 96.19 160 LEU A N 1
ATOM 1201 C CA . LEU A 1 160 ? -7.489 -15.652 -0.384 1.00 96.19 160 LEU A CA 1
ATOM 1202 C C . LEU A 1 160 ? -6.806 -15.135 -1.653 1.00 96.19 160 LEU A C 1
ATOM 1204 O O . LEU A 1 160 ? -5.941 -15.822 -2.189 1.00 96.19 160 LEU A O 1
ATOM 1208 N N . ALA A 1 161 ? -7.154 -13.930 -2.111 1.00 94.38 161 ALA A N 1
ATOM 1209 C CA . ALA A 1 161 ? -6.478 -13.289 -3.235 1.00 94.38 161 ALA A CA 1
ATOM 1210 C C . ALA A 1 161 ? -4.991 -13.042 -2.929 1.00 94.38 161 ALA A C 1
ATOM 1212 O O . ALA A 1 161 ? -4.136 -13.359 -3.751 1.00 94.38 161 ALA A O 1
ATOM 1213 N N . ASP A 1 162 ? -4.684 -12.552 -1.725 1.00 93.75 162 ASP A N 1
ATOM 1214 C CA . ASP A 1 162 ? -3.311 -12.360 -1.247 1.00 93.75 162 ASP A CA 1
ATOM 1215 C C . ASP A 1 162 ? -2.534 -13.689 -1.210 1.00 93.75 162 ASP A C 1
ATOM 1217 O O . ASP A 1 162 ? -1.460 -13.816 -1.796 1.00 93.75 162 ASP A O 1
ATOM 1221 N N . TRP A 1 163 ? -3.131 -14.738 -0.634 1.00 95.19 163 TRP A N 1
ATOM 1222 C CA . TRP A 1 163 ? -2.551 -16.083 -0.631 1.00 95.19 163 TRP A CA 1
ATOM 1223 C C . TRP A 1 163 ? -2.314 -16.644 -2.034 1.00 95.19 163 TRP A C 1
ATOM 1225 O O . TRP A 1 163 ? -1.285 -17.280 -2.260 1.00 95.19 163 TRP A O 1
ATOM 1235 N N . ALA A 1 164 ? -3.229 -16.413 -2.977 1.00 93.94 164 ALA A N 1
ATOM 1236 C CA . ALA A 1 164 ? -3.063 -16.847 -4.360 1.00 93.94 164 ALA A CA 1
ATOM 1237 C C . ALA A 1 164 ? -1.866 -16.149 -5.024 1.00 93.94 164 ALA A C 1
ATOM 1239 O O . ALA A 1 164 ? -1.056 -16.816 -5.668 1.00 93.94 164 ALA A O 1
ATOM 1240 N N . ILE A 1 165 ? -1.706 -14.838 -4.811 1.00 93.19 165 ILE A N 1
ATOM 1241 C CA . ILE A 1 165 ? -0.548 -14.076 -5.300 1.00 93.19 165 ILE A CA 1
ATOM 1242 C C . ILE A 1 165 ? 0.738 -14.618 -4.672 1.00 93.19 165 ILE A C 1
ATOM 1244 O O . ILE A 1 165 ? 1.672 -14.975 -5.391 1.00 93.19 165 ILE A O 1
ATOM 1248 N N . ILE A 1 166 ? 0.777 -14.752 -3.344 1.00 93.06 166 ILE A N 1
ATOM 1249 C CA . ILE A 1 166 ? 1.939 -15.274 -2.614 1.00 93.06 166 ILE A CA 1
ATOM 1250 C C . ILE A 1 166 ? 2.308 -16.678 -3.109 1.00 93.06 166 ILE A C 1
ATOM 1252 O O . ILE A 1 166 ? 3.488 -16.951 -3.331 1.00 93.06 166 ILE A O 1
ATOM 1256 N N . ALA A 1 167 ? 1.328 -17.552 -3.346 1.00 93.75 167 ALA A N 1
ATOM 1257 C CA . ALA A 1 167 ? 1.565 -18.891 -3.875 1.00 93.75 167 ALA A CA 1
ATOM 1258 C C . ALA A 1 167 ? 2.246 -18.854 -5.254 1.00 93.75 167 ALA A C 1
ATOM 1260 O O . ALA A 1 167 ? 3.213 -19.588 -5.460 1.00 93.75 167 ALA A O 1
ATOM 1261 N N . GLN A 1 168 ? 1.826 -17.962 -6.162 1.00 92.81 168 GLN A N 1
ATOM 1262 C CA . GLN A 1 168 ? 2.503 -17.771 -7.455 1.00 92.81 168 GLN A CA 1
ATOM 1263 C C . GLN A 1 168 ? 3.935 -17.256 -7.274 1.00 92.81 168 GLN A C 1
ATOM 1265 O O . GLN A 1 168 ? 4.865 -17.768 -7.896 1.00 92.81 168 GLN A O 1
ATOM 1270 N N . LEU A 1 169 ? 4.143 -16.291 -6.372 1.00 91.81 169 LEU A N 1
ATOM 1271 C CA . LEU A 1 169 ? 5.476 -15.766 -6.073 1.00 91.81 169 LEU A CA 1
ATOM 1272 C C . LEU A 1 169 ? 6.393 -16.822 -5.438 1.00 91.81 169 LEU A C 1
ATOM 1274 O O . LEU A 1 169 ? 7.612 -16.742 -5.591 1.00 91.81 169 LEU A O 1
ATOM 1278 N N . ILE A 1 170 ? 5.854 -17.785 -4.687 1.00 93.06 170 ILE A N 1
ATOM 1279 C CA . ILE A 1 170 ? 6.604 -18.922 -4.132 1.00 93.06 170 ILE A CA 1
ATOM 1280 C C . ILE A 1 170 ? 6.916 -19.952 -5.214 1.00 93.06 170 ILE A C 1
ATOM 1282 O O . ILE A 1 170 ? 8.067 -20.370 -5.314 1.00 93.06 170 ILE A O 1
ATOM 1286 N N . ALA A 1 171 ? 5.930 -20.311 -6.036 1.00 93.69 171 ALA A N 1
ATOM 1287 C CA . ALA A 1 171 ? 6.082 -21.299 -7.097 1.00 93.69 171 ALA A CA 1
ATOM 1288 C C . ALA A 1 171 ? 7.065 -20.844 -8.187 1.00 93.69 171 ALA A C 1
ATOM 1290 O O . ALA A 1 171 ? 7.871 -21.640 -8.663 1.00 93.69 171 ALA A O 1
ATOM 1291 N N . VAL A 1 172 ? 7.034 -19.558 -8.551 1.00 92.69 172 VAL A N 1
ATOM 1292 C CA . VAL A 1 172 ? 7.889 -18.981 -9.594 1.00 92.69 172 VAL A CA 1
ATOM 1293 C C . VAL A 1 172 ? 8.617 -17.749 -9.034 1.00 92.69 172 VAL A C 1
ATOM 1295 O O . VAL A 1 172 ? 8.162 -16.615 -9.200 1.00 92.69 172 VAL A O 1
ATOM 1298 N N . PRO A 1 173 ? 9.789 -17.927 -8.389 1.00 89.56 173 PRO A N 1
ATOM 1299 C CA . PRO A 1 173 ? 10.507 -16.836 -7.721 1.00 89.56 173 PRO A CA 1
ATOM 1300 C C . PRO A 1 173 ? 10.868 -15.653 -8.627 1.00 89.56 173 PRO A C 1
ATOM 1302 O O . PRO A 1 173 ? 10.968 -14.524 -8.146 1.00 89.56 173 PRO A O 1
ATOM 1305 N N . ARG A 1 174 ? 11.023 -15.881 -9.940 1.00 89.81 174 ARG A N 1
ATOM 1306 C CA . ARG A 1 174 ? 11.308 -14.825 -10.924 1.00 89.81 174 ARG A CA 1
ATOM 1307 C C . ARG A 1 174 ? 10.203 -13.762 -10.990 1.00 89.81 174 ARG A C 1
ATOM 1309 O O . ARG A 1 174 ? 10.518 -12.609 -11.255 1.00 89.81 174 ARG A O 1
ATOM 1316 N N . LEU A 1 175 ? 8.949 -14.110 -10.680 1.00 90.75 175 LEU A N 1
ATOM 1317 C CA . LEU A 1 175 ? 7.815 -13.170 -10.690 1.00 90.75 175 LEU A CA 1
ATOM 1318 C C . LEU A 1 175 ? 7.939 -12.053 -9.641 1.00 90.75 175 LEU A C 1
ATOM 1320 O O . LEU A 1 175 ? 7.243 -11.044 -9.728 1.00 90.75 175 LEU A O 1
ATOM 1324 N N . ARG A 1 176 ? 8.820 -12.223 -8.647 1.00 89.06 176 ARG A N 1
ATOM 1325 C CA . ARG A 1 176 ? 9.083 -11.221 -7.605 1.00 89.06 176 ARG A CA 1
ATOM 1326 C C . ARG A 1 176 ? 9.934 -10.060 -8.103 1.00 89.06 176 ARG A C 1
ATOM 1328 O O . ARG A 1 176 ? 9.997 -9.045 -7.424 1.00 89.06 176 ARG A O 1
ATOM 1335 N N . TYR A 1 177 ? 10.634 -10.222 -9.221 1.00 89.94 177 TYR A N 1
ATOM 1336 C CA . TYR A 1 177 ? 11.649 -9.277 -9.652 1.00 89.94 177 TYR A CA 1
ATOM 1337 C C . TYR A 1 177 ? 11.231 -8.605 -10.954 1.00 89.94 177 TYR A C 1
ATOM 1339 O O . TYR A 1 177 ? 11.293 -9.204 -12.027 1.00 89.94 177 TYR A O 1
ATOM 1347 N N . ASN A 1 178 ? 10.810 -7.349 -10.836 1.00 89.69 178 ASN A N 1
ATOM 1348 C CA . ASN A 1 178 ? 10.428 -6.517 -11.970 1.00 89.69 178 ASN A CA 1
ATOM 1349 C C . ASN A 1 178 ? 11.615 -5.690 -12.482 1.00 89.69 178 ASN A C 1
ATOM 1351 O O . ASN A 1 178 ? 12.507 -5.311 -11.715 1.00 89.69 178 ASN A O 1
ATOM 1355 N N . TYR A 1 179 ? 11.588 -5.395 -13.780 1.00 85.31 179 TYR A N 1
ATOM 1356 C CA . TYR A 1 179 ? 12.408 -4.352 -14.394 1.00 85.31 179 TYR A CA 1
ATOM 1357 C C . TYR A 1 179 ? 11.671 -3.015 -14.300 1.00 85.31 179 TYR A C 1
ATOM 1359 O O . TYR A 1 179 ? 10.454 -2.998 -14.237 1.00 85.31 179 TYR A O 1
ATOM 1367 N N . TRP A 1 180 ? 12.362 -1.879 -14.319 1.00 81.56 180 TRP A N 1
ATOM 1368 C CA . TRP A 1 180 ? 11.735 -0.550 -14.204 1.00 81.56 180 TRP A CA 1
ATOM 1369 C C . TRP A 1 180 ? 11.079 -0.046 -15.508 1.00 81.56 180 TRP A C 1
ATOM 1371 O O . TRP A 1 180 ? 11.122 1.138 -15.827 1.00 81.56 180 TRP A O 1
ATOM 1381 N N . ASP A 1 181 ? 10.505 -0.941 -16.307 1.00 86.31 181 ASP A N 1
ATOM 1382 C CA . ASP A 1 181 ? 9.941 -0.662 -17.635 1.00 86.31 181 ASP A CA 1
ATOM 1383 C C . ASP A 1 181 ? 8.441 -0.305 -17.614 1.00 86.31 181 ASP A C 1
ATOM 1385 O O . ASP A 1 181 ? 7.798 -0.225 -18.662 1.00 86.31 181 ASP A O 1
ATOM 1389 N N . GLY A 1 182 ? 7.865 -0.126 -16.424 1.00 86.00 182 GLY A N 1
ATOM 1390 C CA . GLY A 1 182 ? 6.436 0.085 -16.221 1.00 86.00 182 GLY A CA 1
ATOM 1391 C C . GLY A 1 182 ? 5.619 -1.210 -16.189 1.00 86.00 182 GLY A C 1
ATOM 1392 O O . GLY A 1 182 ? 4.488 -1.190 -15.715 1.00 86.00 182 GLY A O 1
ATOM 1393 N N . LYS A 1 183 ? 6.150 -2.363 -16.620 1.00 88.50 183 LYS A N 1
ATOM 1394 C CA . LYS A 1 183 ? 5.384 -3.604 -16.814 1.00 88.50 183 LYS A CA 1
ATOM 1395 C C . LYS A 1 183 ? 5.576 -4.599 -15.670 1.00 88.50 183 LYS A C 1
ATOM 1397 O O . LYS A 1 183 ? 6.685 -4.928 -15.264 1.00 88.50 183 LYS A O 1
ATOM 1402 N N . SER A 1 184 ? 4.474 -5.118 -15.138 1.00 90.81 184 SER A N 1
ATOM 1403 C CA . SER A 1 184 ? 4.536 -6.130 -14.080 1.00 90.81 184 SER A CA 1
ATOM 1404 C C . SER A 1 184 ? 4.766 -7.513 -14.680 1.00 90.81 184 SER A C 1
ATOM 1406 O O . SER A 1 184 ? 3.952 -7.983 -15.475 1.00 90.81 184 SER A O 1
ATOM 1408 N N . VAL A 1 185 ? 5.841 -8.185 -14.265 1.00 92.31 185 VAL A N 1
ATOM 1409 C CA . VAL A 1 185 ? 6.154 -9.566 -14.664 1.00 92.31 185 VAL A CA 1
ATOM 1410 C C . VAL A 1 185 ? 5.060 -10.522 -14.179 1.00 92.31 185 VAL A C 1
ATOM 1412 O O . VAL A 1 185 ? 4.696 -11.449 -14.897 1.00 92.31 185 VAL A O 1
ATOM 1415 N N . LEU A 1 186 ? 4.486 -10.267 -12.995 1.00 91.25 186 LEU A N 1
ATOM 1416 C CA . LEU A 1 186 ? 3.359 -11.041 -12.468 1.00 91.25 186 LEU A CA 1
ATOM 1417 C C . LEU A 1 186 ? 2.114 -10.888 -13.348 1.00 91.25 186 LEU A C 1
ATOM 1419 O O . LEU A 1 186 ? 1.503 -11.889 -13.712 1.00 91.25 186 LEU A O 1
ATOM 1423 N N . LEU A 1 187 ? 1.736 -9.653 -13.699 1.00 90.94 187 LEU A N 1
ATOM 1424 C CA . LEU A 1 187 ? 0.555 -9.432 -14.542 1.00 90.94 187 LEU A CA 1
ATOM 1425 C C . LEU A 1 187 ? 0.764 -9.958 -15.959 1.00 90.94 187 LEU A C 1
ATOM 1427 O O . LEU A 1 187 ? -0.178 -10.485 -16.532 1.00 90.94 187 LEU A O 1
ATOM 1431 N N . ALA A 1 188 ? 1.975 -9.849 -16.511 1.00 91.94 188 ALA A N 1
ATOM 1432 C CA . ALA A 1 188 ? 2.304 -10.425 -17.811 1.00 91.94 188 ALA A CA 1
ATOM 1433 C C . ALA A 1 188 ? 2.148 -11.954 -17.798 1.00 91.94 188 ALA A C 1
ATOM 1435 O O . ALA A 1 188 ? 1.498 -12.509 -18.677 1.00 91.94 188 ALA A O 1
ATOM 1436 N N . TYR A 1 189 ? 2.659 -12.617 -16.757 1.00 91.94 189 TYR A N 1
ATOM 1437 C CA . TYR A 1 189 ? 2.487 -14.057 -16.568 1.00 91.94 189 TYR A CA 1
ATOM 1438 C C . TYR A 1 189 ? 1.011 -14.457 -16.436 1.00 91.94 189 TYR A C 1
ATOM 1440 O O . TYR A 1 189 ? 0.550 -15.372 -17.107 1.00 91.94 189 TYR A O 1
ATOM 1448 N N . LEU A 1 190 ? 0.238 -13.751 -15.606 1.00 90.69 190 LEU A N 1
ATOM 1449 C CA . LEU A 1 190 ? -1.193 -14.026 -15.447 1.00 90.69 190 LEU A CA 1
ATOM 1450 C C . LEU A 1 190 ? -1.989 -13.733 -16.726 1.00 90.69 190 LEU A C 1
ATOM 1452 O O . LEU A 1 190 ? -2.941 -14.445 -17.024 1.00 90.69 190 LEU A O 1
ATOM 1456 N N . SER A 1 191 ? -1.590 -12.715 -17.486 1.00 92.12 191 SER A N 1
ATOM 1457 C CA . SER A 1 191 ? -2.199 -12.371 -18.770 1.00 92.12 191 SER A CA 1
ATOM 1458 C C . SER A 1 191 ? -2.014 -13.479 -19.804 1.00 92.12 191 SER A C 1
ATOM 1460 O O . SER A 1 191 ? -2.959 -13.808 -20.516 1.00 92.12 191 SER A O 1
ATOM 1462 N N . GLU A 1 192 ? -0.826 -14.086 -19.836 1.00 91.94 192 GLU A N 1
ATOM 1463 C CA . GLU A 1 192 ? -0.522 -15.244 -20.676 1.00 91.94 192 GLU A CA 1
ATOM 1464 C C . GLU A 1 192 ? -1.326 -16.477 -20.237 1.00 91.94 192 GLU A C 1
ATOM 1466 O O . GLU A 1 192 ? -1.955 -17.128 -21.064 1.00 91.94 192 GLU A O 1
ATOM 1471 N N . VAL A 1 193 ? -1.383 -16.756 -18.930 1.00 90.50 193 VAL A N 1
ATOM 1472 C CA . VAL A 1 193 ? -2.105 -17.917 -18.376 1.00 90.50 193 VAL A CA 1
ATOM 1473 C C . VAL A 1 193 ? -3.625 -17.812 -18.551 1.00 90.50 193 VAL A C 1
ATOM 1475 O O . VAL A 1 193 ? -4.294 -18.829 -18.720 1.00 90.50 193 VAL A O 1
ATOM 1478 N N . TRP A 1 194 ? -4.191 -16.606 -18.477 1.00 90.56 194 TRP A N 1
ATOM 1479 C CA . TRP A 1 194 ? -5.635 -16.370 -18.616 1.00 90.56 194 TRP A CA 1
ATOM 1480 C C . TRP A 1 194 ? -6.059 -15.952 -20.024 1.00 90.56 194 TRP A C 1
ATOM 1482 O O . TRP A 1 194 ? -7.232 -15.633 -20.224 1.00 90.56 194 TRP A O 1
ATOM 1492 N N . GLU A 1 195 ? -5.124 -15.903 -20.976 1.00 91.12 195 GLU A N 1
ATOM 1493 C CA . GLU A 1 195 ? -5.363 -15.465 -22.358 1.00 91.12 195 GLU A CA 1
ATOM 1494 C C . GLU A 1 195 ? -6.109 -14.112 -22.443 1.00 91.12 195 GLU A C 1
ATOM 1496 O O . GLU A 1 195 ? -6.909 -13.862 -23.342 1.00 91.12 195 GLU A O 1
ATOM 1501 N N . THR A 1 196 ? -5.879 -13.226 -21.470 1.00 90.31 196 THR A N 1
ATOM 1502 C CA . THR A 1 196 ? -6.598 -11.951 -21.317 1.00 90.31 196 THR A CA 1
ATOM 1503 C C . THR A 1 196 ? -5.607 -10.849 -20.967 1.00 90.31 196 THR A C 1
ATOM 1505 O O . THR A 1 196 ? -4.827 -11.004 -20.027 1.00 90.31 196 THR A O 1
ATOM 1508 N N . ASP A 1 197 ? -5.636 -9.712 -21.671 1.00 87.44 197 ASP A N 1
ATOM 1509 C CA . ASP A 1 197 ? -4.758 -8.579 -21.346 1.00 87.44 197 ASP A CA 1
ATOM 1510 C C . ASP A 1 197 ? -5.214 -7.868 -20.066 1.00 87.44 197 ASP A C 1
AT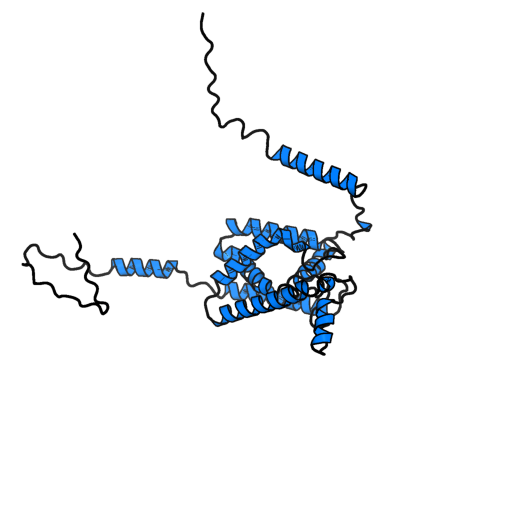OM 1512 O O . ASP A 1 197 ? -6.166 -7.087 -20.053 1.00 87.44 197 ASP A O 1
ATOM 1516 N N . ILE A 1 198 ? -4.508 -8.152 -18.971 1.00 86.88 198 ILE A N 1
ATOM 1517 C CA . ILE A 1 198 ? -4.697 -7.501 -17.669 1.00 86.88 198 ILE A CA 1
ATOM 1518 C C . ILE A 1 198 ? -3.538 -6.563 -17.312 1.00 86.88 198 ILE A C 1
ATOM 1520 O O . ILE A 1 198 ? -3.515 -5.977 -16.227 1.00 86.88 198 ILE A O 1
ATOM 1524 N N . THR A 1 199 ? -2.557 -6.410 -18.205 1.00 84.88 199 THR A N 1
ATOM 1525 C CA . THR A 1 199 ? -1.303 -5.702 -17.910 1.00 84.88 199 THR A CA 1
ATOM 1526 C C . THR A 1 199 ? -1.494 -4.196 -17.729 1.00 84.88 199 THR A C 1
ATOM 1528 O O . THR A 1 199 ? -0.681 -3.552 -17.062 1.00 84.88 199 THR A O 1
ATOM 1531 N N . GLN A 1 200 ? -2.592 -3.656 -18.268 1.00 82.31 200 GLN A N 1
ATOM 1532 C CA . GLN A 1 200 ? -2.938 -2.231 -18.251 1.00 82.31 200 GLN A CA 1
ATOM 1533 C C . GLN A 1 200 ? -4.046 -1.867 -17.250 1.00 82.31 200 GLN A C 1
ATOM 1535 O O . GLN A 1 200 ? -4.429 -0.704 -17.147 1.00 82.31 200 GLN A O 1
ATOM 1540 N N . VAL A 1 201 ? -4.576 -2.839 -16.498 1.00 84.25 201 VAL A N 1
ATOM 1541 C CA . VAL A 1 201 ? -5.664 -2.582 -15.536 1.00 84.25 201 VAL A CA 1
ATOM 1542 C C . VAL A 1 201 ? -5.186 -1.684 -14.391 1.00 84.25 201 VAL A C 1
ATOM 1544 O O . VAL A 1 201 ? -5.932 -0.833 -13.904 1.00 84.25 201 VAL A O 1
ATOM 1547 N N . LEU A 1 202 ? -3.933 -1.861 -13.969 1.00 86.75 202 LEU A N 1
ATOM 1548 C CA . LEU A 1 202 ? -3.323 -1.143 -12.855 1.00 86.75 202 LEU A CA 1
ATOM 1549 C C . LEU A 1 202 ? -2.347 -0.060 -13.347 1.00 86.75 202 LEU A C 1
ATOM 1551 O O . LEU A 1 202 ? -1.659 -0.254 -14.352 1.00 86.7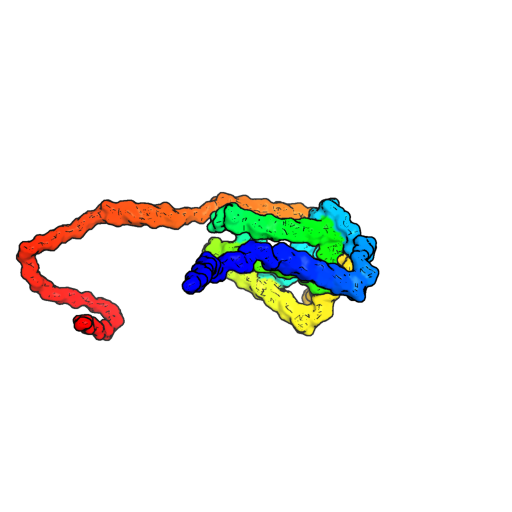5 202 LEU A O 1
ATOM 1555 N N . PRO A 1 203 ? -2.243 1.078 -12.637 1.00 90.69 203 PRO A N 1
ATOM 1556 C CA . PRO A 1 203 ? -1.383 2.183 -13.045 1.00 90.69 203 PRO A CA 1
ATOM 1557 C C . PRO A 1 203 ? 0.099 1.833 -12.874 1.00 90.69 203 PRO A C 1
ATOM 1559 O O . PRO A 1 203 ? 0.462 0.977 -12.069 1.00 90.69 203 PRO A O 1
ATOM 1562 N N . THR A 1 204 ? 0.976 2.547 -13.583 1.00 90.50 204 THR A N 1
ATOM 1563 C CA . THR A 1 204 ? 2.405 2.606 -13.230 1.00 90.50 204 THR A CA 1
ATOM 1564 C C . THR A 1 204 ? 2.783 4.017 -12.793 1.00 90.50 204 THR A C 1
ATOM 1566 O O . THR A 1 204 ? 2.393 5.005 -13.413 1.00 90.50 204 THR A O 1
ATOM 1569 N N . PHE A 1 205 ? 3.551 4.125 -11.723 1.00 88.88 205 PHE A N 1
ATOM 1570 C CA . PHE A 1 205 ? 4.159 5.368 -11.262 1.00 88.88 205 PHE A CA 1
ATOM 1571 C C . PHE A 1 205 ? 5.677 5.372 -11.480 1.00 88.88 205 PHE A C 1
ATOM 1573 O O . PHE A 1 205 ? 6.320 6.385 -11.216 1.00 88.88 205 PHE A O 1
ATOM 1580 N N . VAL A 1 206 ? 6.238 4.269 -11.991 1.00 87.38 206 VAL A N 1
ATOM 1581 C CA . VAL A 1 206 ? 7.624 4.199 -12.477 1.00 87.38 206 VAL A CA 1
ATOM 1582 C C . VAL A 1 206 ? 7.755 4.949 -13.804 1.00 87.38 206 VAL A C 1
ATOM 1584 O O . VAL A 1 206 ? 8.658 5.767 -13.958 1.00 87.38 206 VAL A O 1
ATOM 1587 N N . VAL A 1 207 ? 6.812 4.735 -14.730 1.00 86.19 207 VAL A N 1
ATOM 1588 C CA . VAL A 1 207 ? 6.740 5.443 -16.021 1.00 86.19 207 VAL A CA 1
ATOM 1589 C C . VAL A 1 207 ? 5.345 6.060 -16.188 1.00 86.19 207 VAL A C 1
ATOM 1591 O O . VAL A 1 207 ? 4.506 5.470 -16.858 1.00 86.19 207 VAL A O 1
ATOM 1594 N N . PRO A 1 208 ? 5.038 7.202 -15.540 1.00 82.88 208 PRO A N 1
ATOM 1595 C CA . PRO A 1 208 ? 3.671 7.715 -15.442 1.00 82.88 208 PRO A CA 1
ATOM 1596 C C . PRO A 1 208 ? 2.953 7.845 -16.791 1.00 82.88 208 PRO A C 1
ATOM 1598 O O . PRO A 1 208 ? 3.414 8.531 -17.701 1.00 82.88 208 PRO A O 1
ATOM 1601 N N . GLU A 1 209 ? 1.781 7.221 -16.883 1.00 86.38 209 GLU A N 1
ATOM 1602 C CA . GLU A 1 209 ? 0.887 7.268 -18.039 1.00 86.38 209 GLU A CA 1
ATOM 1603 C C . GLU A 1 209 ? -0.378 8.071 -17.692 1.00 86.38 209 GLU A C 1
ATOM 1605 O O . GLU A 1 209 ? -0.641 8.394 -16.530 1.00 86.38 209 GLU A O 1
ATOM 1610 N N . GLN A 1 210 ? -1.228 8.358 -18.682 1.00 82.69 210 GLN A N 1
ATOM 1611 C CA . GLN A 1 210 ? -2.498 9.054 -18.439 1.00 82.69 210 GLN A CA 1
ATOM 1612 C C . GLN A 1 210 ? -3.388 8.307 -17.426 1.00 82.69 210 GLN A C 1
ATOM 1614 O O . GLN A 1 210 ? -4.007 8.929 -16.558 1.00 82.69 210 GLN A O 1
ATOM 1619 N N . ALA A 1 211 ? -3.388 6.970 -17.481 1.00 81.81 211 ALA A N 1
ATOM 1620 C CA . ALA A 1 211 ? -4.093 6.112 -16.531 1.00 81.81 211 ALA A CA 1
ATOM 1621 C C . ALA A 1 211 ? -3.617 6.317 -15.082 1.00 81.81 211 ALA A C 1
ATOM 1623 O O . ALA A 1 211 ? -4.423 6.252 -14.154 1.00 81.81 211 ALA A O 1
ATOM 1624 N N . SER A 1 212 ? -2.337 6.629 -14.871 1.00 85.00 212 SER A N 1
ATOM 1625 C CA . SER A 1 212 ? -1.754 6.833 -13.542 1.00 85.00 212 SER A CA 1
ATOM 1626 C C . SER A 1 212 ? -2.360 8.035 -12.824 1.00 85.00 212 SER A C 1
ATOM 1628 O O . SER A 1 212 ? -2.660 7.955 -11.634 1.00 85.00 212 SER A O 1
ATOM 1630 N N . TYR A 1 213 ? -2.629 9.124 -13.547 1.00 83.12 213 TYR A N 1
ATOM 1631 C CA . TYR A 1 213 ? -3.285 10.310 -12.987 1.00 83.12 213 TYR A CA 1
ATOM 1632 C C . TYR A 1 213 ? -4.766 10.067 -12.671 1.00 83.12 213 TYR A C 1
ATOM 1634 O O . TYR A 1 213 ? -5.271 10.550 -11.657 1.00 83.12 213 TYR A O 1
ATOM 1642 N N . VAL A 1 214 ? -5.459 9.280 -13.499 1.00 86.06 214 VAL A N 1
ATOM 1643 C CA . VAL A 1 214 ? -6.852 8.878 -13.239 1.00 86.06 214 VAL A CA 1
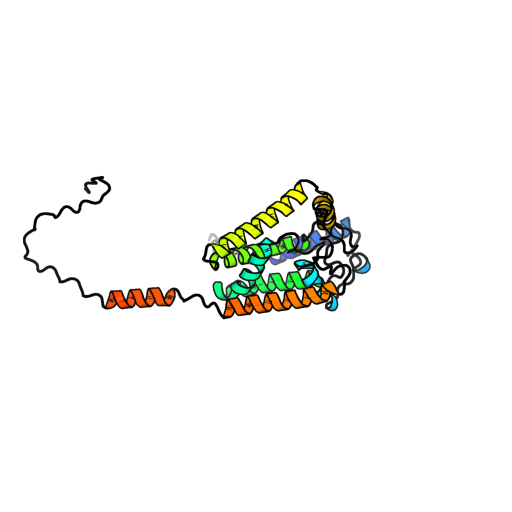ATOM 1644 C C . VAL A 1 214 ? -6.926 8.012 -11.981 1.00 86.06 214 VAL A C 1
ATOM 1646 O O . VAL A 1 214 ? -7.746 8.263 -11.098 1.00 86.06 214 VAL A O 1
ATOM 1649 N N . TRP A 1 215 ? -6.025 7.040 -11.852 1.00 82.50 215 TRP A N 1
ATOM 1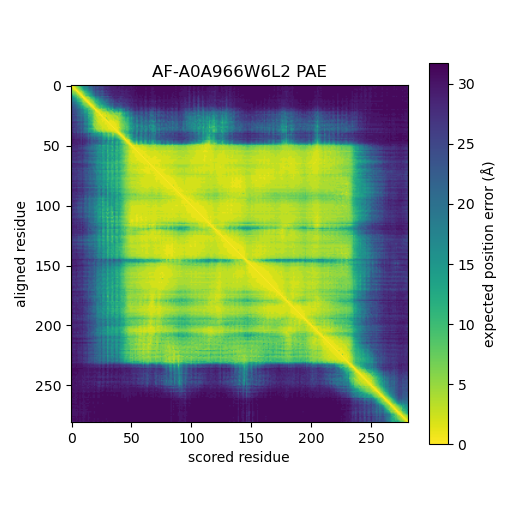650 C CA . TRP A 1 215 ? -5.910 6.213 -10.654 1.00 82.50 215 TRP A CA 1
ATOM 1651 C C . TRP A 1 215 ? -5.539 7.019 -9.411 1.00 82.50 215 TRP A C 1
ATOM 1653 O O . TRP A 1 215 ? -6.107 6.776 -8.350 1.00 82.50 215 TRP A O 1
ATOM 1663 N N . ALA A 1 216 ? -4.652 8.009 -9.531 1.00 83.12 216 ALA A N 1
ATOM 1664 C CA . ALA A 1 216 ? -4.342 8.933 -8.443 1.00 83.12 216 ALA A CA 1
ATOM 1665 C C . ALA A 1 216 ? -5.603 9.659 -7.942 1.00 83.12 216 ALA A C 1
ATOM 1667 O O . ALA A 1 216 ? -5.852 9.714 -6.736 1.00 83.12 216 ALA A O 1
ATOM 1668 N N . ALA A 1 217 ? -6.435 10.160 -8.862 1.00 85.12 217 ALA A N 1
ATOM 1669 C CA . ALA A 1 217 ? -7.691 10.820 -8.518 1.00 85.12 217 ALA A CA 1
ATOM 1670 C C . ALA A 1 217 ? -8.670 9.863 -7.814 1.00 85.12 217 ALA A C 1
ATOM 1672 O O . ALA A 1 217 ? -9.230 10.211 -6.771 1.00 85.12 217 ALA A O 1
ATOM 1673 N N . TRP A 1 218 ? -8.827 8.637 -8.325 1.00 86.50 218 TRP A N 1
ATOM 1674 C CA . TRP A 1 218 ? -9.670 7.615 -7.696 1.00 86.50 218 TRP A CA 1
ATOM 1675 C C . TRP A 1 218 ? -9.149 7.157 -6.336 1.00 86.50 218 TRP A C 1
ATOM 1677 O O . TRP A 1 218 ? -9.948 6.949 -5.426 1.00 86.50 218 TRP A O 1
ATOM 1687 N N . ALA A 1 219 ? -7.832 7.039 -6.161 1.00 84.06 219 ALA A N 1
ATOM 1688 C CA . ALA A 1 219 ? -7.219 6.697 -4.883 1.00 84.06 219 ALA A CA 1
ATOM 1689 C C . ALA A 1 219 ? -7.536 7.757 -3.820 1.00 84.06 219 ALA A C 1
ATOM 1691 O O . ALA A 1 219 ? -7.983 7.420 -2.721 1.00 84.06 219 ALA A O 1
ATOM 1692 N N . VAL A 1 220 ? -7.384 9.041 -4.161 1.00 83.81 220 VAL A N 1
ATOM 1693 C CA . VAL A 1 220 ? -7.752 10.154 -3.273 1.00 83.81 220 VAL A CA 1
ATOM 1694 C C . VAL A 1 220 ? -9.252 10.128 -2.970 1.00 83.81 220 VAL A C 1
ATOM 1696 O O . VAL A 1 220 ? -9.638 10.177 -1.801 1.00 83.81 220 VAL A O 1
ATOM 1699 N N . ALA A 1 221 ? -10.102 9.978 -3.990 1.00 86.31 221 ALA A N 1
ATOM 1700 C CA . ALA A 1 221 ? -11.552 9.897 -3.812 1.00 86.31 221 ALA A CA 1
ATOM 1701 C C . ALA A 1 221 ? -11.968 8.708 -2.926 1.00 86.31 221 ALA A C 1
ATOM 1703 O O . ALA A 1 221 ? -12.822 8.856 -2.052 1.00 86.31 221 ALA A O 1
ATOM 1704 N N . GLY A 1 222 ? -11.330 7.548 -3.096 1.00 86.06 222 GLY A N 1
ATOM 1705 C CA . GLY A 1 222 ? -11.559 6.346 -2.299 1.00 86.06 222 GLY A CA 1
ATOM 1706 C C . GLY A 1 222 ? -11.163 6.530 -0.835 1.00 86.06 222 GLY A C 1
ATOM 1707 O O . GLY A 1 222 ? -11.950 6.207 0.055 1.00 86.06 222 GLY A O 1
ATOM 1708 N N . LEU A 1 223 ? -9.991 7.116 -0.564 1.00 84.44 223 LEU A N 1
ATOM 1709 C CA . LEU A 1 223 ? -9.549 7.433 0.800 1.00 84.44 223 LEU A CA 1
ATOM 1710 C C . LEU A 1 223 ? -10.490 8.433 1.487 1.00 84.44 223 LEU A C 1
ATOM 1712 O O . LEU A 1 223 ? -10.851 8.239 2.651 1.00 84.44 223 LEU A O 1
ATOM 1716 N N . VAL A 1 224 ? -10.943 9.462 0.763 1.00 85.19 224 VAL A N 1
ATOM 1717 C CA . VAL A 1 224 ? -11.936 10.429 1.259 1.00 85.19 224 VAL A CA 1
ATOM 1718 C C . VAL A 1 224 ? -13.273 9.740 1.535 1.00 85.19 224 VAL A C 1
ATOM 1720 O O . VAL A 1 224 ? -13.832 9.909 2.618 1.00 85.19 224 VAL A O 1
ATOM 1723 N N . GLY A 1 225 ? -13.766 8.915 0.609 1.00 85.50 225 GLY A N 1
ATOM 1724 C CA . GLY A 1 225 ? -15.003 8.152 0.775 1.00 85.50 225 GLY A CA 1
ATOM 1725 C C . GLY A 1 225 ? -14.952 7.219 1.987 1.00 85.50 225 GLY A C 1
ATOM 1726 O O . GLY A 1 225 ? -15.877 7.205 2.798 1.00 85.50 225 GLY A O 1
ATOM 1727 N N . ILE A 1 226 ? -13.837 6.508 2.178 1.00 84.62 226 ILE A N 1
ATOM 1728 C CA . ILE A 1 226 ? -13.590 5.681 3.365 1.00 84.62 226 ILE A CA 1
ATOM 1729 C C . ILE A 1 226 ? -13.619 6.536 4.634 1.00 84.62 226 ILE A C 1
ATOM 1731 O O . ILE A 1 226 ? -14.301 6.182 5.599 1.00 84.62 226 ILE A O 1
ATOM 1735 N N . TYR A 1 227 ? -12.913 7.668 4.645 1.00 84.44 227 TYR A N 1
ATOM 1736 C CA . TYR A 1 227 ? -12.889 8.564 5.795 1.00 84.44 227 TYR A CA 1
ATOM 1737 C C . TYR A 1 227 ? -14.296 9.066 6.156 1.00 84.44 227 TYR A C 1
ATOM 1739 O O . TYR A 1 227 ? -14.672 9.033 7.331 1.00 84.44 227 TYR A O 1
ATOM 1747 N N . VAL A 1 228 ? -15.099 9.448 5.158 1.00 83.75 228 VAL A N 1
ATOM 1748 C CA . VAL A 1 228 ? -16.500 9.865 5.322 1.00 83.75 228 VAL A CA 1
ATOM 1749 C C . VAL A 1 228 ? -17.371 8.717 5.844 1.00 83.75 228 VAL A C 1
ATOM 1751 O O . VAL A 1 228 ? -18.138 8.894 6.786 1.00 83.75 228 VAL A O 1
ATOM 1754 N N . LEU A 1 229 ? -17.227 7.499 5.323 1.00 83.00 229 LEU A N 1
ATOM 1755 C CA . LEU A 1 229 ? -17.967 6.344 5.843 1.00 83.00 229 LEU A CA 1
ATOM 1756 C C . LEU A 1 229 ? -17.626 6.054 7.311 1.00 83.00 229 LEU A C 1
ATOM 1758 O O . LEU A 1 229 ? -18.510 5.704 8.096 1.00 83.00 229 LEU A O 1
ATOM 1762 N N . ILE A 1 230 ? -16.363 6.233 7.707 1.00 82.62 230 ILE A N 1
ATOM 1763 C CA . ILE A 1 230 ? -15.936 6.100 9.104 1.00 82.62 230 ILE A CA 1
ATOM 1764 C C . ILE A 1 230 ? -16.540 7.217 9.976 1.00 82.62 230 ILE A C 1
ATOM 1766 O O . ILE A 1 230 ? -16.855 6.961 11.141 1.00 82.62 230 ILE A O 1
ATOM 1770 N N . THR A 1 231 ? -16.703 8.440 9.455 1.00 79.00 231 THR A N 1
ATOM 1771 C CA . THR A 1 231 ? -17.282 9.563 10.218 1.00 79.00 231 THR A CA 1
ATOM 1772 C C . THR A 1 231 ? -18.793 9.417 10.408 1.00 79.00 231 THR A C 1
ATOM 1774 O O . THR A 1 231 ? -19.300 9.732 11.489 1.00 79.00 231 THR A O 1
ATOM 1777 N N . ILE A 1 232 ? -19.497 8.904 9.394 1.00 81.62 232 ILE A N 1
ATOM 1778 C CA . ILE A 1 232 ? -20.952 8.712 9.405 1.00 81.62 232 ILE A CA 1
ATOM 1779 C C . ILE A 1 232 ? -21.339 7.498 10.259 1.00 81.62 232 ILE A C 1
ATOM 1781 O O . ILE A 1 232 ? -22.251 7.593 11.083 1.00 81.62 232 ILE A O 1
ATOM 1785 N N . ASN A 1 233 ? -20.620 6.375 10.137 1.00 68.31 233 ASN A N 1
ATOM 1786 C CA . ASN A 1 233 ? -20.870 5.175 10.938 1.00 68.31 233 ASN A CA 1
ATOM 1787 C C . ASN A 1 233 ? -20.310 5.329 12.360 1.00 68.31 233 ASN A C 1
ATOM 1789 O O . ASN A 1 233 ? -19.309 4.712 12.745 1.00 68.31 233 ASN A O 1
ATOM 1793 N N . ARG A 1 234 ? -20.984 6.149 13.174 1.00 59.66 234 ARG A N 1
ATOM 1794 C CA . ARG A 1 234 ? -20.726 6.228 14.613 1.00 59.66 234 ARG A CA 1
ATOM 1795 C C . ARG A 1 234 ? -21.034 4.864 15.236 1.00 59.66 234 ARG A C 1
ATOM 1797 O O . ARG A 1 234 ? -22.181 4.421 15.169 1.00 59.66 234 ARG A O 1
ATOM 1804 N N . PRO A 1 235 ? -20.063 4.184 15.873 1.00 54.16 235 PRO A N 1
ATOM 1805 C CA . PRO A 1 235 ? -20.397 3.016 16.666 1.00 54.16 235 PRO A CA 1
ATOM 1806 C C . PRO A 1 235 ? -21.343 3.489 17.770 1.00 54.16 235 PRO A C 1
ATOM 1808 O O . PRO A 1 235 ? -20.980 4.362 18.559 1.00 54.16 235 PRO A O 1
ATOM 1811 N N . VAL A 1 236 ? -22.568 2.953 17.801 1.00 48.50 236 VAL A N 1
ATOM 1812 C CA . VAL A 1 236 ? -23.527 3.197 18.885 1.00 48.50 236 VAL A CA 1
ATOM 1813 C C . VAL A 1 236 ? -22.806 2.869 20.187 1.00 48.50 236 VAL A C 1
ATOM 1815 O O . VAL A 1 236 ? -22.522 1.702 20.466 1.00 48.50 236 VAL A O 1
ATOM 1818 N N . SER A 1 237 ? -22.434 3.910 20.932 1.00 46.75 237 SER A N 1
ATOM 1819 C CA . SER A 1 237 ? -21.581 3.800 22.108 1.00 46.75 237 SER A CA 1
ATOM 1820 C C . SER A 1 237 ? -22.153 2.753 23.061 1.00 46.75 237 SER A C 1
ATOM 1822 O O . SER A 1 237 ? -23.247 2.919 23.606 1.00 46.75 237 SER A O 1
ATOM 1824 N N . ARG A 1 238 ? -21.409 1.657 23.276 1.00 50.66 238 ARG A N 1
ATOM 1825 C CA . ARG A 1 238 ? -21.742 0.629 24.279 1.00 50.66 238 ARG A CA 1
ATOM 1826 C C . ARG A 1 238 ? -21.881 1.231 25.686 1.00 50.66 238 ARG A C 1
ATOM 1828 O O . ARG A 1 238 ? -22.591 0.656 26.507 1.00 50.66 238 ARG A O 1
ATOM 1835 N N . SER A 1 239 ? -21.291 2.409 25.928 1.00 50.25 239 SER A N 1
ATOM 1836 C CA . SER A 1 239 ? -21.462 3.185 27.162 1.00 50.25 239 SER A CA 1
ATOM 1837 C C . SER A 1 239 ? -22.938 3.478 27.458 1.00 50.25 239 SER A C 1
ATOM 1839 O O . SER A 1 239 ? -23.392 3.236 28.572 1.00 50.25 239 SER A O 1
ATOM 1841 N N . ASN A 1 240 ? -23.735 3.856 26.449 1.00 50.16 240 ASN A N 1
ATOM 1842 C CA . ASN A 1 240 ? -25.156 4.167 26.654 1.00 50.16 240 ASN A CA 1
ATOM 1843 C C . ASN A 1 240 ? -26.010 2.930 26.957 1.00 50.16 240 ASN A C 1
ATOM 1845 O O . ASN A 1 240 ? -26.984 3.028 27.698 1.00 50.16 240 ASN A O 1
ATOM 1849 N N . ARG A 1 241 ? -25.640 1.749 26.439 1.00 52.62 241 ARG A N 1
ATOM 1850 C CA . ARG A 1 241 ? -26.347 0.500 26.772 1.00 52.62 241 ARG A CA 1
ATOM 1851 C C . ARG A 1 241 ? -26.094 0.076 28.214 1.00 52.62 241 ARG A C 1
ATOM 1853 O O . ARG A 1 241 ? -27.044 -0.281 28.899 1.00 52.62 241 ARG A O 1
ATOM 1860 N N . ASN A 1 242 ? -24.854 0.169 28.695 1.00 56.03 242 ASN A N 1
ATOM 1861 C CA . ASN A 1 242 ? -24.528 -0.170 30.084 1.00 56.03 242 ASN A CA 1
ATOM 1862 C C . ASN A 1 242 ? -25.029 0.890 31.077 1.00 56.03 242 ASN A C 1
ATOM 1864 O O . ASN A 1 242 ? -25.457 0.529 32.170 1.00 56.03 242 ASN A O 1
ATOM 1868 N N . ALA A 1 243 ? -25.037 2.172 30.695 1.00 58.84 243 ALA A N 1
ATOM 1869 C CA . ALA A 1 243 ? -25.630 3.243 31.493 1.00 58.84 243 ALA A CA 1
ATOM 1870 C C . ALA A 1 243 ? -27.151 3.069 31.634 1.00 58.84 243 ALA A C 1
ATOM 1872 O O . ALA A 1 243 ? -27.659 3.138 32.749 1.00 58.84 243 ALA A O 1
ATOM 1873 N N . ASN A 1 244 ? -27.864 2.750 30.546 1.00 57.75 244 ASN A N 1
ATOM 1874 C CA . ASN A 1 244 ? -29.300 2.463 30.607 1.00 57.75 244 ASN A CA 1
ATOM 1875 C C . ASN A 1 244 ? -29.613 1.165 31.358 1.00 57.75 244 ASN A C 1
ATOM 1877 O O . ASN A 1 244 ? -30.591 1.129 32.095 1.00 57.75 244 ASN A O 1
ATOM 1881 N N . ARG A 1 245 ? -28.771 0.127 31.249 1.00 60.75 245 ARG A N 1
ATOM 1882 C CA . ARG A 1 245 ? -28.938 -1.115 32.023 1.00 60.75 245 ARG A CA 1
ATOM 1883 C C . ARG A 1 245 ? -28.773 -0.866 33.525 1.00 60.75 245 ARG A C 1
ATOM 1885 O O . ARG A 1 245 ? -29.681 -1.161 34.284 1.00 60.75 245 ARG A O 1
ATOM 1892 N N . ARG A 1 246 ? -27.705 -0.166 33.933 1.00 60.47 246 ARG A N 1
ATOM 1893 C CA . ARG A 1 246 ? -27.488 0.256 35.333 1.00 60.47 246 ARG A CA 1
ATOM 1894 C C . ARG A 1 246 ? -28.540 1.237 35.855 1.00 60.47 246 ARG A C 1
ATOM 1896 O O . ARG A 1 246 ? -28.680 1.386 37.067 1.00 60.47 246 ARG A O 1
ATOM 1903 N N . ARG A 1 247 ? -29.217 1.971 34.968 1.00 62.72 247 ARG A N 1
ATOM 1904 C CA . ARG A 1 247 ? -30.341 2.842 35.329 1.00 62.72 247 ARG A CA 1
ATOM 1905 C C . ARG A 1 247 ? -31.604 2.013 35.542 1.00 62.72 247 ARG A C 1
ATOM 1907 O O . ARG A 1 247 ? -32.250 2.206 36.559 1.00 62.72 247 ARG A O 1
ATOM 1914 N N . ASN A 1 248 ? -31.896 1.056 34.662 1.00 63.72 248 ASN A N 1
ATOM 1915 C CA . ASN A 1 248 ? -33.027 0.140 34.819 1.00 63.72 248 ASN A CA 1
ATOM 1916 C C . ASN A 1 248 ? -32.883 -0.768 36.046 1.00 63.72 248 ASN A C 1
ATOM 1918 O O . ASN A 1 248 ? -33.856 -0.931 36.770 1.00 63.72 248 ASN A O 1
ATOM 1922 N N . ASP A 1 249 ? -31.681 -1.262 36.349 1.00 66.88 249 ASP A N 1
ATOM 1923 C CA . ASP A 1 249 ? -31.432 -2.066 37.557 1.00 66.88 249 ASP A CA 1
ATOM 1924 C C . ASP A 1 249 ? -31.639 -1.251 38.848 1.00 66.88 249 ASP A C 1
ATOM 1926 O O . ASP A 1 249 ? -31.953 -1.805 39.895 1.00 66.88 249 ASP A O 1
ATOM 1930 N N . ARG A 1 250 ? -31.515 0.084 38.776 1.00 61.47 250 ARG A N 1
ATOM 1931 C CA . ARG A 1 250 ? -31.774 1.003 39.898 1.00 61.47 250 ARG A CA 1
ATOM 1932 C C . ARG A 1 250 ? -33.258 1.290 40.141 1.00 61.47 250 ARG A C 1
ATOM 1934 O O . ARG A 1 250 ? -33.596 1.771 41.215 1.00 61.47 250 ARG A O 1
ATOM 1941 N N . TYR A 1 251 ? -34.109 1.023 39.153 1.00 60.88 251 TYR A N 1
ATOM 1942 C CA . TYR A 1 251 ? -35.569 1.142 39.248 1.00 60.88 251 TYR A CA 1
ATOM 1943 C C . TYR A 1 251 ? -36.265 -0.222 39.248 1.00 60.88 251 TYR A C 1
ATOM 1945 O O . TYR A 1 251 ? -37.494 -0.280 39.240 1.00 60.88 251 TYR A O 1
ATOM 1953 N N . ALA A 1 252 ? -35.501 -1.318 39.253 1.00 60.31 252 ALA A N 1
ATOM 1954 C CA . ALA A 1 252 ? -36.059 -2.637 39.472 1.00 60.31 252 ALA A CA 1
ATOM 1955 C C . ALA A 1 252 ? -36.726 -2.645 40.861 1.00 60.31 252 ALA A C 1
ATOM 1957 O O . ALA A 1 252 ? -36.083 -2.227 41.829 1.00 60.31 252 ALA A O 1
ATOM 1958 N N . PRO A 1 253 ? -37.997 -3.074 40.975 1.00 62.88 253 PRO A N 1
ATOM 1959 C CA . PRO A 1 253 ? -38.656 -3.183 42.266 1.00 62.88 253 PRO A CA 1
ATOM 1960 C C . PRO A 1 253 ? -37.789 -4.050 43.172 1.00 62.88 253 PRO A C 1
ATOM 1962 O O . PRO A 1 253 ? -37.410 -5.161 42.789 1.00 62.88 253 PRO A O 1
ATOM 1965 N N . THR A 1 254 ? -37.446 -3.538 44.351 1.00 61.59 254 THR A N 1
ATOM 1966 C CA . THR A 1 254 ? -36.785 -4.329 45.384 1.00 61.59 254 THR A CA 1
ATOM 1967 C C . THR A 1 254 ? -37.612 -5.598 45.584 1.00 61.59 254 THR A C 1
ATOM 1969 O O . THR A 1 254 ? -38.823 -5.487 45.804 1.00 61.59 254 THR A O 1
ATOM 1972 N N . PRO A 1 255 ? -37.017 -6.801 45.473 1.00 62.22 255 PRO A N 1
ATOM 1973 C CA . PRO A 1 255 ? -37.752 -8.018 45.768 1.00 62.22 255 PRO A CA 1
ATOM 1974 C C . PRO A 1 255 ? -38.308 -7.891 47.192 1.00 62.22 255 PRO A C 1
ATOM 1976 O O . PRO A 1 255 ? -37.590 -7.394 48.068 1.00 62.22 255 PRO A O 1
ATOM 1979 N N . PRO A 1 256 ? -39.580 -8.264 47.424 1.00 55.16 256 PRO A N 1
ATOM 1980 C CA . PRO A 1 256 ? -40.200 -8.105 48.728 1.00 55.16 256 PRO A CA 1
ATOM 1981 C C . PRO A 1 256 ? -39.308 -8.768 49.774 1.00 55.16 256 PRO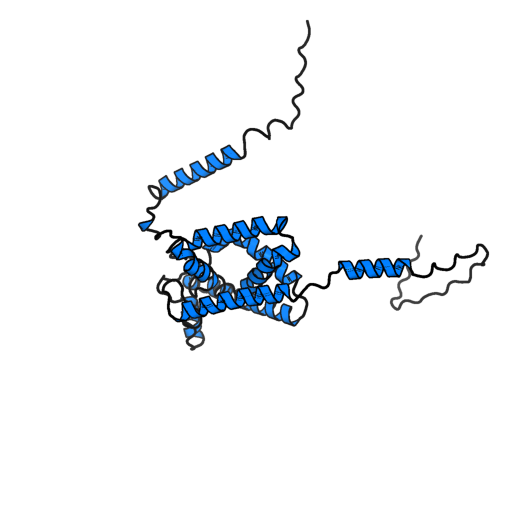 A C 1
ATOM 1983 O O . PRO A 1 256 ? -38.892 -9.920 49.614 1.00 55.16 256 PRO A O 1
ATOM 1986 N N . SER A 1 257 ? -38.970 -8.006 50.815 1.00 53.44 257 SER A N 1
ATOM 1987 C CA . SER A 1 257 ? -38.244 -8.517 51.967 1.00 53.44 257 SER A CA 1
ATOM 1988 C C . SER A 1 257 ? -38.980 -9.757 52.459 1.00 53.44 257 SER A C 1
ATOM 1990 O O . SER A 1 257 ? -40.165 -9.699 52.794 1.00 53.44 257 SER A O 1
ATOM 1992 N N . ARG A 1 258 ? -38.297 -10.908 52.453 1.00 53.16 258 ARG A N 1
ATOM 1993 C CA . ARG A 1 258 ? -38.821 -12.111 53.102 1.00 53.16 258 ARG A CA 1
ATOM 1994 C C . ARG A 1 258 ? -39.091 -11.733 54.553 1.00 53.16 258 ARG A C 1
ATOM 1996 O O . ARG A 1 258 ? -38.151 -11.488 55.306 1.00 53.16 258 ARG A O 1
ATOM 2003 N N . MET A 1 259 ? -40.368 -11.634 54.917 1.00 46.69 259 MET A N 1
ATOM 2004 C CA . MET A 1 259 ? -40.751 -11.468 56.310 1.00 46.69 259 MET A CA 1
ATOM 2005 C C . MET A 1 259 ? -40.190 -12.657 57.102 1.00 46.69 259 MET A C 1
ATOM 2007 O O . MET A 1 259 ? -40.339 -13.802 56.655 1.00 46.69 259 MET A O 1
ATOM 2011 N N . PRO A 1 260 ? -39.543 -12.420 58.253 1.00 43.75 260 PRO A N 1
ATOM 2012 C CA . PRO A 1 260 ? -39.118 -13.497 59.129 1.00 43.75 260 PRO A CA 1
ATOM 2013 C C . PRO A 1 260 ? -40.382 -14.136 59.713 1.00 43.75 260 PRO A C 1
ATOM 2015 O O . PRO A 1 260 ? -41.033 -13.555 60.574 1.00 43.75 260 PRO A O 1
ATOM 2018 N N . GLY A 1 261 ? -40.777 -15.296 59.180 1.00 50.50 261 GLY A N 1
ATOM 2019 C CA . GLY A 1 261 ? -41.956 -16.016 59.669 1.00 50.50 261 GLY A CA 1
ATOM 2020 C C . GLY A 1 261 ? -42.698 -16.921 58.685 1.00 50.50 261 GLY A C 1
ATOM 2021 O O . GLY A 1 261 ? -43.746 -17.437 59.056 1.00 50.50 261 GLY A O 1
ATOM 2022 N N . SER A 1 262 ? -42.209 -17.152 57.461 1.00 41.59 262 SER A N 1
ATOM 2023 C CA . SER A 1 262 ? -42.799 -18.181 56.589 1.00 41.59 262 SER A CA 1
ATOM 2024 C C . SER A 1 262 ? -42.014 -19.490 56.683 1.00 41.59 262 SER A C 1
ATOM 2026 O O . SER A 1 262 ? -40.821 -19.549 56.392 1.00 41.59 262 SER A O 1
ATOM 2028 N N . LEU A 1 263 ? -42.715 -20.526 57.150 1.00 45.78 263 LEU A N 1
ATOM 2029 C CA . LEU A 1 263 ? -42.297 -21.929 57.189 1.00 45.78 263 LEU A CA 1
ATOM 2030 C C . LEU A 1 263 ? -41.736 -22.388 55.829 1.00 45.78 263 LEU A C 1
ATOM 2032 O O . LEU A 1 263 ? -42.187 -21.898 54.790 1.00 45.78 263 LEU A O 1
ATOM 2036 N N . PRO A 1 264 ? -40.791 -23.345 55.804 1.00 41.44 264 PRO A N 1
ATOM 2037 C CA . PRO A 1 264 ? -40.196 -23.814 54.562 1.00 41.44 264 PRO A CA 1
ATOM 2038 C C . PRO A 1 264 ? -41.249 -24.556 53.733 1.00 41.44 264 PRO A C 1
ATOM 2040 O O . PRO A 1 264 ? -41.612 -25.693 54.027 1.00 41.44 264 PRO A O 1
ATOM 2043 N N . THR A 1 265 ? -41.745 -23.919 52.674 1.00 41.88 265 THR A N 1
ATOM 2044 C CA . THR A 1 265 ? -42.456 -24.622 51.606 1.00 41.88 265 THR A CA 1
ATOM 2045 C C . THR A 1 265 ? -41.473 -25.529 50.880 1.00 41.88 265 THR A C 1
ATOM 2047 O O . THR A 1 265 ? -40.437 -25.070 50.395 1.00 41.88 265 THR A O 1
ATOM 2050 N N . MET A 1 266 ? -41.828 -26.815 50.840 1.00 40.56 266 MET A N 1
ATOM 2051 C CA . MET A 1 266 ? -41.186 -27.881 50.076 1.00 40.56 266 MET A CA 1
ATOM 2052 C C . MET A 1 266 ? -40.690 -27.406 48.708 1.00 40.56 266 MET A C 1
ATOM 2054 O O . MET A 1 266 ? -41.391 -26.698 47.982 1.00 40.56 266 MET A O 1
ATOM 2058 N N . GLY A 1 267 ? -39.472 -27.834 48.376 1.00 36.53 267 GLY A N 1
ATOM 2059 C CA . GLY A 1 267 ? -38.787 -27.515 47.134 1.00 36.53 267 GLY A CA 1
ATOM 2060 C C . GLY A 1 267 ? -39.634 -27.825 45.905 1.00 36.53 267 GLY A C 1
ATOM 2061 O O . GLY A 1 267 ? -40.058 -28.958 45.687 1.00 36.53 267 GLY A O 1
ATOM 2062 N N . SER A 1 268 ? -39.828 -26.810 45.068 1.00 36.72 268 SER A N 1
ATOM 2063 C CA . SER A 1 268 ? -40.145 -27.037 43.666 1.00 36.72 268 SER A CA 1
ATOM 2064 C C . SER A 1 268 ? -38.846 -27.418 42.966 1.00 36.72 268 SER A C 1
ATOM 2066 O O . SER A 1 268 ? -37.917 -26.623 42.830 1.00 36.72 268 SER A O 1
ATOM 2068 N N . VAL A 1 269 ? -38.773 -28.685 42.574 1.00 42.34 269 VAL A N 1
ATOM 2069 C CA . VAL A 1 269 ? -37.732 -29.207 41.696 1.00 42.34 269 VAL A CA 1
ATOM 2070 C C . VAL A 1 269 ? -37.930 -28.555 40.330 1.00 42.34 269 VAL A C 1
ATOM 2072 O O . VAL A 1 269 ? -38.903 -28.836 39.633 1.00 42.34 269 VAL A O 1
ATOM 2075 N N . VAL A 1 270 ? -37.018 -27.661 39.957 1.00 40.66 270 VAL A N 1
ATOM 2076 C CA . VAL A 1 270 ? -36.890 -27.195 38.576 1.00 40.66 270 VAL A CA 1
ATOM 2077 C C . VAL A 1 270 ? -36.093 -28.260 37.832 1.00 40.66 270 VAL A C 1
ATOM 2079 O O . VAL A 1 270 ? -34.901 -28.430 38.070 1.00 40.66 270 VAL A O 1
ATOM 2082 N N . ILE A 1 271 ? -36.769 -29.011 36.965 1.00 39.00 271 ILE A N 1
ATOM 2083 C CA . ILE A 1 271 ? -36.131 -29.967 36.059 1.00 39.00 271 ILE A CA 1
ATOM 2084 C C . ILE A 1 271 ? -35.556 -29.168 34.885 1.00 39.00 271 ILE A C 1
ATOM 2086 O O . ILE A 1 271 ? -36.301 -28.641 34.059 1.00 39.00 271 ILE A O 1
ATOM 2090 N N . THR A 1 272 ? -34.231 -29.049 34.823 1.00 46.75 272 THR A N 1
ATOM 2091 C CA . THR A 1 272 ? -33.506 -28.644 33.611 1.00 46.75 272 THR A CA 1
ATOM 2092 C C . THR A 1 272 ? -33.405 -29.826 32.635 1.00 46.75 272 THR A C 1
ATOM 2094 O O . THR A 1 272 ? -33.389 -30.968 33.092 1.00 46.75 272 THR A O 1
ATOM 2097 N N . PRO A 1 273 ? -33.329 -29.600 31.305 1.00 42.91 273 PRO A N 1
ATOM 2098 C CA . PRO A 1 273 ? -33.398 -30.678 30.308 1.00 42.91 273 PRO A CA 1
ATOM 2099 C C . PRO A 1 273 ? -32.191 -31.624 30.287 1.00 42.91 273 PRO A C 1
ATOM 2101 O O . PRO A 1 273 ? -32.275 -32.674 29.661 1.00 42.91 273 PRO A O 1
ATOM 2104 N N . ASP A 1 274 ? -31.105 -31.287 30.981 1.00 48.25 274 ASP A N 1
ATOM 2105 C CA . ASP A 1 274 ? -29.904 -32.114 31.060 1.00 48.25 274 ASP A CA 1
ATOM 2106 C C . ASP A 1 274 ? -29.756 -32.643 32.492 1.00 48.25 274 ASP A C 1
ATOM 2108 O O . ASP A 1 274 ? -29.478 -31.900 33.436 1.00 48.25 274 ASP A O 1
ATOM 2112 N N . GLY A 1 275 ? -30.050 -33.933 32.655 1.00 44.47 275 GLY A N 1
ATOM 2113 C CA . GLY A 1 275 ? -30.229 -34.623 33.932 1.00 44.47 275 GLY A CA 1
ATOM 2114 C C . GLY A 1 275 ? -28.948 -34.931 34.708 1.00 44.47 275 GLY A C 1
ATOM 2115 O O . GLY A 1 275 ? -28.712 -36.092 35.032 1.00 44.47 275 GLY A O 1
ATOM 2116 N N . GLU A 1 276 ? -28.159 -33.922 35.079 1.00 35.00 276 GLU A N 1
ATOM 2117 C CA . GLU A 1 276 ? -27.073 -34.098 36.052 1.00 35.00 276 GLU A CA 1
ATOM 2118 C C . GLU A 1 276 ? -27.396 -33.459 37.408 1.00 35.00 276 GLU A C 1
ATOM 2120 O O . GLU A 1 276 ? -27.504 -32.243 37.564 1.00 35.00 276 GLU A O 1
ATOM 2125 N N . ARG A 1 277 ? -27.521 -34.326 38.419 1.00 34.34 277 ARG A N 1
ATOM 2126 C CA . ARG A 1 277 ? -27.555 -33.979 39.843 1.00 34.34 277 ARG A CA 1
ATOM 2127 C C . ARG A 1 277 ? -26.130 -33.642 40.291 1.00 34.34 277 ARG A C 1
ATOM 2129 O O . ARG A 1 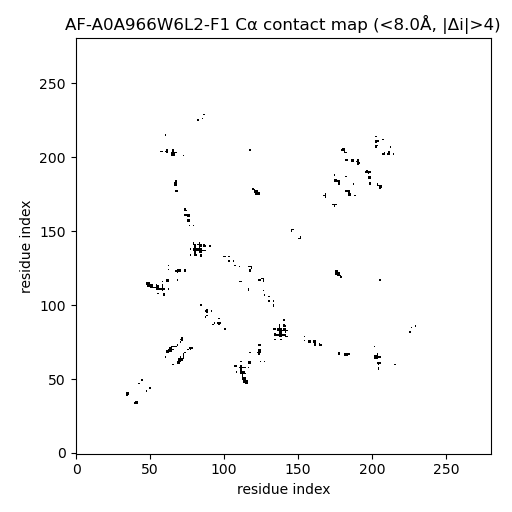277 ? -25.262 -34.510 40.242 1.00 34.34 277 ARG A O 1
ATOM 2136 N N . ARG A 1 278 ? -25.897 -32.432 40.796 1.00 36.78 278 ARG A N 1
ATOM 2137 C CA . ARG A 1 278 ? -24.780 -32.161 41.712 1.00 36.78 278 ARG A CA 1
ATOM 2138 C C . ARG A 1 278 ? -25.358 -31.793 43.070 1.00 36.78 278 ARG A C 1
ATOM 2140 O O . ARG A 1 278 ? -26.155 -30.865 43.171 1.00 36.78 278 ARG A O 1
ATOM 2147 N N . GLU A 1 279 ? -25.010 -32.584 44.077 1.00 35.75 279 GLU A N 1
ATOM 2148 C CA . GLU A 1 279 ? -25.243 -32.266 45.482 1.00 35.75 279 GLU A CA 1
ATOM 2149 C C . GLU A 1 279 ? -24.065 -31.404 45.948 1.00 35.75 279 GLU A C 1
ATOM 2151 O O . GLU A 1 279 ? -22.917 -31.842 45.888 1.00 35.75 279 GLU A O 1
ATOM 2156 N N . ASP A 1 280 ? -24.355 -30.163 46.339 1.00 38.00 280 ASP A N 1
ATOM 2157 C CA . ASP A 1 280 ? -23.401 -29.292 47.023 1.00 38.00 280 ASP A CA 1
ATOM 2158 C C . ASP A 1 280 ? -23.322 -29.722 48.498 1.00 38.00 280 ASP A C 1
ATOM 2160 O O . ASP A 1 280 ? -24.325 -29.693 49.218 1.00 38.00 280 ASP A O 1
ATOM 2164 N N . THR A 1 281 ? -22.122 -30.104 48.935 1.00 39.97 281 THR A N 1
ATOM 2165 C CA . THR A 1 281 ? -21.671 -30.056 50.338 1.00 39.97 281 THR A CA 1
ATOM 2166 C C . THR A 1 281 ? -20.686 -28.919 50.506 1.00 39.97 281 THR A C 1
ATOM 2168 O O . THR A 1 281 ? -19.783 -28.833 49.640 1.00 39.97 281 THR A O 1
#

Foldseek 3Di:
DDDDDDDPDDPPPVPPDDPDVVVVVCVVVVVLVVCCVVVVHDPDLVVQADFALVQLLLLLLQCDFQCAAHCCVQQVLLVQLLLLLLCVCVVPNCVVSVVLVCVQVVLSSRLSRGLNSRVAFFFHNPSCVVSVVSSVSSNVSSVVPDDDDVVVVVSVVSVVVNVVSVVVCVVPVCQRTDHLPSWRSSQVVVCVVVVHRPRPVTAHSSDHDPVSVVVSVVVVVVSVVSSVVSVVPDPPPVVVVVVVVVVVVVVPPDDPPPDPPDDDDDDDDDDDPDDDDDDDD

Solvent-accessible surface area (backbone atoms only — not comparable to full-atom values): 16285 Å² total; per-residue (Å²): 137,84,81,81,80,82,79,89,75,67,98,71,68,81,82,75,79,75,64,70,66,54,52,50,50,50,50,50,51,49,50,51,52,49,42,34,70,75,67,76,38,83,76,60,55,81,82,61,36,59,76,38,80,84,30,25,67,51,24,49,48,20,51,40,50,10,47,52,34,8,35,40,74,64,29,48,42,50,57,44,12,54,55,8,49,75,43,33,43,83,75,62,32,54,88,65,32,42,64,58,51,51,52,48,50,53,52,46,48,55,46,6,16,27,67,45,47,68,60,67,86,35,52,51,38,58,84,49,56,89,49,41,72,59,41,50,54,7,32,56,44,30,59,73,68,57,81,53,68,70,55,50,49,52,53,50,52,29,46,49,52,24,50,54,46,50,50,50,40,65,76,40,59,68,50,36,51,38,64,92,80,47,53,26,50,50,40,48,52,50,17,63,76,64,77,42,92,51,63,76,78,48,33,26,50,80,56,70,46,77,61,27,57,53,48,50,53,51,51,54,52,48,54,51,50,50,51,49,52,59,67,70,58,63,76,79,58,65,64,59,56,54,52,51,50,61,48,49,65,71,68,50,77,76,76,78,77,80,67,93,82,74,76,86,74,78,82,81,82,80,83,62,99,70,91,73,88,77,85,88,128

Mean predicted aligned error: 15.19 Å

Sequence (281 aa):
EAIPARSDAGPEDWAKDAQSGDLGAVAGGGLLTLDMRLFGGIPAVNDYGSVSLSNIPAGALGLLFDRQYGLLPYGPVYILALYGLLALPRQLGWVRSGPMLTLLVSYFAFIASFSFWFGAFSPPSRMLVPVMPIFVAGLATALHRWRGWRMTIAAIALALADWAIIAQLIAVPRLRYNYWDGKSVLLAYLSEVWETDITQVLPTFVVPEQASYVWAAWAVAGLVGIYVLITINRPVSRSNRNANRRRNDRYAPTPPSRMPGSLPTMGSVVITPDGERREDT

Radius of gyration: 30.37 Å; Cα contacts (8 Å, |Δi|>4): 255; chains: 1; bounding box: 83×52×88 Å

pLDDT: mean 76.99, std 18.91, range [34.34, 96.19]

Secondary structure (DSSP, 8-state):
-PPPPPP---TTSTTSSSSHHHHHHHHHHHHHHHHHHHHSSSPPGGGS--B-GGGHHHHHHHHHH-TTT-HHHH-TTHHHHHHHHHHHHHHH-HHHHHHHHHHHHHHHHHHHHBTTTT-SSS-TTGGGGGGHHHHHHHHHHHHHH--SHHHHHHHHHHHHHHHHHHHHHHH-GGGG---SSS--HHHHHHHHHTTS--TTSS--TTTT-HHHHHHHHHHHHHHHHHHHHHHHS----HHHHHHHHHHHTTSSPPPPP--TT-----------SS-------